Protein AF-0000000082344338 (afdb_homodimer)

pLDDT: mean 89.1, std 11.3, range [37.22, 98.69]

Foldseek 3Di:
DQLLLPDPQLVVLLVQQDLPDAQVSVLSNVVSVCCRLAPVVQFKDWDAQPDFVPGGARTWIKGWDADPVRDTDMDTQETEHTEHADDVPPVVVVVVQQVVFLVRVVRSQVVCVVVVHDDDWHKYWYYHRQWIFIWIADPVVSDTGGDPPDPDTDGCNVRVVVVSVRSNCSVPVVPD/DQLLLPDPQLVVLLVPQDLPDAQVSVLSNVVSVCCRLAPVVQFKDWDAQPDFVPGGARTWIKGWDADPVRDTDMDTQETEHTEHADDVVPVVVVVVQQVVFLVRVVRSQVVCVVVVHDDDWHKYWYYHRQWIFIWIADPVVSDTGGDPPDDDTDGCNVRVVVVSVRSNCSVPVVPD

Solvent-accessible surface area (backbone atoms only — not comparable to full-atom values): 18657 Å² total; per-residue (Å²): 129,66,64,49,83,75,18,47,22,34,52,49,30,52,69,55,48,38,64,88,36,65,42,39,36,34,50,30,27,47,44,33,50,46,45,49,68,45,38,38,81,78,6,18,37,67,20,55,52,28,71,49,83,92,50,58,42,54,29,35,34,30,35,27,46,61,50,96,86,62,49,77,45,79,43,75,44,35,39,39,36,70,37,45,24,56,73,81,77,44,63,67,61,53,52,51,40,49,52,54,44,46,53,51,52,51,36,51,51,51,53,35,51,73,71,67,44,79,92,63,73,36,32,34,32,39,30,42,34,64,29,33,40,53,32,33,45,40,76,91,77,70,40,77,37,67,44,86,89,65,79,63,67,36,36,61,73,88,34,30,70,58,51,51,50,51,52,49,45,60,64,54,60,64,79,109,130,64,63,48,83,75,18,46,22,34,52,50,30,52,69,57,46,38,64,87,37,64,43,39,36,35,49,29,28,47,43,34,51,47,45,48,69,44,38,37,82,78,6,18,37,67,20,53,54,27,71,48,82,93,49,58,41,53,29,34,35,30,34,25,44,61,50,97,86,62,49,77,46,78,44,74,43,35,39,38,38,72,37,47,24,55,74,82,78,43,63,68,60,53,53,53,40,48,52,54,44,45,52,52,52,52,36,52,51,51,53,35,52,72,71,67,45,80,90,61,73,35,32,35,32,38,30,42,33,64,28,33,39,53,32,34,44,42,75,91,75,68,41,78,36,70,46,84,91,63,81,67,69,36,37,61,73,88,33,30,71,59,52,51,51,51,52,47,46,62,64,52,60,65,79,109

Sequence (352 aa):
MADYTQYDSFLGSHAEVKASNHEDKVGAMWSVILAATFPVAEGYVNGFQYKVDGGSTDITTMRWQRNSDGKLYKRKYLVTETKKAHNPTQPRHWRDGERQLKNYLEECYREEEEGGGSTHVLYGIVAIGRWANFYFYEKQSGELAHMEGEEGPFHVKNNSDTVIARLEHIKGDHQQMADYTQYDSFLGSHAEVKASNHEDKVGAMWSVILAATFPVAEGYVNGFQYKVDGGSTDITTMRWQRNSDGKLYKRKYLVTETKKAHNPTQPRHWRDGERQLKNYLEECYREEEEGGGSTHVLYGIVAIGRWANFYFYEKQSGELAHMEGEEGPFHVKNNSDTVIARLEHIKGDHQQ

Secondary structure (DSSP, 8-state):
---GGG-HHHHHHHHH--TTS-THHHHHHHHHHHHHHS-GGGTEEEEEEEEETTEEEEEEEEEEEE-TTS-EEEEEEEEEEEE----TT-HHHHHHHHHHHHHHHHHHHHHHHHTT---PPEEEEEEETTEEEEEEEETTTTEEEEPTT----EETTTTHHHHHHHHHHHHHGGG-/---GGG-HHHHHHHHH--TTS-THHHHHHHHHHHHHHS-GGGTEEEEEEEEETTEEEEEEEEEEEE-TT--EEEEEEEEEEEE----TT-HHHHHHHHHHHHHHHHHHHHHHHHTT---PPEEEEEEETTEEEEEEEETTTTEEEEPTT----EETTTTHHHHHHHHHHHHHGGG-

Radius of gyration: 19.76 Å; Cα contacts (8 Å, |Δi|>4): 716; chains: 2; bounding box: 51×56×42 Å

Organism: NCBI:txid1220207

Nearest PDB structures (foldseek):
  8dml-assembly2_C  TM=3.240E-01  e=2.553E-01  Vibrio parahaemolyticus
  5ubw-assembly2_B  TM=3.077E-01  e=3.130E+00  Salmonella enterica subsp. enterica serovar Typhimurium str. LT2
  5cxc-assembly1_A  TM=2.201E-01  e=2.288E+00  Thermochaetoides thermophila
  5z3g-assembly1_a  TM=2.411E-01  e=4.022E+00  Saccharomyces cerevisiae S288C
  3sr2-assembly3_C  TM=1.994E-01  e=3.548E+00  Homo sapiens

Structure (mmCIF, N/CA/C/O backbone):
data_AF-0000000082344338-model_v1
#
loop_
_entity.id
_entity.type
_entity.pdbx_description
1 polymer 'Uncharacterized protein'
#
loop_
_atom_site.group_PDB
_atom_site.id
_atom_site.type_symbol
_atom_site.label_atom_id
_atom_site.label_alt_id
_atom_site.label_comp_id
_atom_site.label_asym_id
_atom_site.label_entity_id
_atom_site.label_seq_id
_atom_site.pdbx_PDB_ins_code
_atom_site.Cartn_x
_atom_site.Cartn_y
_atom_site.Cartn_z
_atom_site.occupancy
_atom_site.B_iso_or_equiv
_atom_site.auth_seq_id
_atom_site.auth_comp_id
_atom_site.auth_asym_id
_atom_site.auth_atom_id
_atom_site.pdbx_PDB_model_num
ATOM 1 N N . MET A 1 1 ? 7.652 2.412 -19.297 1 59.12 1 MET A N 1
ATOM 2 C CA . MET A 1 1 ? 7.91 1.891 -17.953 1 59.12 1 MET A CA 1
ATOM 3 C C . MET A 1 1 ? 8.125 3.027 -16.969 1 59.12 1 MET A C 1
ATOM 5 O O . MET A 1 1 ? 8.828 3.994 -17.266 1 59.12 1 MET A O 1
ATOM 9 N N . ALA A 1 2 ? 7.402 2.789 -15.781 1 74.56 2 ALA A N 1
ATOM 10 C CA . ALA A 1 2 ? 7.508 3.988 -14.961 1 74.56 2 ALA A CA 1
ATOM 11 C C . ALA A 1 2 ? 8.828 4.016 -14.195 1 74.56 2 ALA A C 1
ATOM 13 O O . ALA A 1 2 ? 9.211 3.023 -13.57 1 74.56 2 ALA A O 1
ATOM 14 N N . ASP A 1 3 ? 9.703 4.785 -14.617 1 94.38 3 ASP A N 1
ATOM 15 C CA . ASP A 1 3 ? 10.914 5.078 -13.859 1 94.38 3 ASP A CA 1
ATOM 16 C C . ASP A 1 3 ? 10.586 5.793 -12.555 1 94.38 3 ASP A C 1
ATOM 18 O O . ASP A 1 3 ? 10.453 7.02 -12.523 1 94.38 3 ASP A O 1
ATOM 22 N N . TYR A 1 4 ? 10.578 4.914 -11.484 1 97.94 4 TYR A N 1
ATOM 23 C CA . TYR A 1 4 ? 10.148 5.453 -10.195 1 97.94 4 TYR A CA 1
ATOM 24 C C . TYR A 1 4 ? 11.18 6.434 -9.648 1 97.94 4 TYR A C 1
ATOM 26 O O . TYR A 1 4 ? 10.883 7.203 -8.727 1 97.94 4 TYR A O 1
ATOM 34 N N . THR A 1 5 ? 12.422 6.445 -10.125 1 97.69 5 THR A N 1
ATOM 35 C CA . THR A 1 5 ? 13.477 7.285 -9.562 1 97.69 5 THR A CA 1
ATOM 36 C C . THR A 1 5 ? 13.219 8.758 -9.875 1 97.69 5 THR A C 1
ATOM 38 O O . THR A 1 5 ? 13.852 9.641 -9.289 1 97.69 5 THR A O 1
ATOM 41 N N . GLN A 1 6 ? 12.266 8.992 -10.766 1 97 6 GLN A N 1
ATOM 42 C CA . GLN A 1 6 ? 11.961 10.375 -11.148 1 97 6 GLN A CA 1
ATOM 43 C C . GLN A 1 6 ? 10.906 10.977 -10.219 1 97 6 GLN A C 1
ATOM 45 O O . GLN A 1 6 ? 10.648 12.18 -10.266 1 97 6 GLN A O 1
ATOM 50 N N . TYR A 1 7 ? 10.25 10.172 -9.453 1 98 7 TYR A N 1
ATOM 51 C CA . TYR A 1 7 ? 9.156 10.641 -8.617 1 98 7 TYR A CA 1
ATOM 52 C C . TYR A 1 7 ? 9.664 11.203 -7.293 1 98 7 TYR A C 1
ATOM 54 O O . TYR A 1 7 ? 10.477 10.562 -6.621 1 98 7 TYR A O 1
ATOM 62 N N . ASP A 1 8 ? 9.148 12.367 -6.863 1 98.19 8 ASP A N 1
ATOM 63 C CA . ASP A 1 8 ? 9.461 12.922 -5.551 1 98.19 8 ASP A CA 1
ATOM 64 C C . ASP A 1 8 ? 9.039 11.969 -4.434 1 98.19 8 ASP A C 1
ATOM 66 O O . ASP A 1 8 ? 9.688 11.898 -3.391 1 98.19 8 ASP A O 1
ATOM 70 N N . SER A 1 9 ? 7.891 11.227 -4.645 1 98.44 9 SER A N 1
ATOM 71 C CA . SER A 1 9 ? 7.461 10.227 -3.682 1 98.44 9 SER A CA 1
ATOM 72 C C . SER A 1 9 ? 8.57 9.211 -3.404 1 98.44 9 SER A C 1
ATOM 74 O O . SER A 1 9 ? 8.805 8.844 -2.252 1 98.44 9 SER A O 1
ATOM 76 N N . PHE A 1 10 ? 9.297 8.781 -4.453 1 98.62 10 PHE A N 1
ATOM 77 C CA . PHE A 1 10 ? 10.391 7.832 -4.27 1 98.62 10 PHE A CA 1
ATOM 78 C C . PHE A 1 10 ? 11.586 8.508 -3.609 1 98.62 10 PHE A C 1
ATOM 80 O O . PHE A 1 10 ? 12.133 7.996 -2.631 1 98.62 10 PHE A O 1
ATOM 87 N N . LEU A 1 11 ? 11.961 9.609 -4.18 1 98.5 11 LEU A N 1
ATOM 88 C CA . LEU A 1 11 ? 13.148 10.289 -3.658 1 98.5 11 LEU A CA 1
ATOM 89 C C . LEU A 1 11 ? 12.984 10.594 -2.174 1 98.5 11 LEU A C 1
ATOM 91 O O . LEU A 1 11 ? 13.914 10.391 -1.39 1 98.5 11 LEU A O 1
ATOM 95 N N . GLY A 1 12 ? 11.859 11.062 -1.802 1 97.88 12 GLY A N 1
ATOM 96 C CA . GLY A 1 12 ? 11.594 11.344 -0.401 1 97.88 12 GLY A CA 1
ATOM 97 C C . GLY A 1 12 ? 11.578 10.102 0.466 1 97.88 12 GLY A C 1
ATOM 98 O O . GLY A 1 12 ? 12.219 10.07 1.521 1 97.88 12 GLY A O 1
ATOM 99 N N . SER A 1 13 ? 10.82 9.07 0.047 1 97.75 13 SER A N 1
ATOM 100 C CA . SER A 1 13 ? 10.742 7.824 0.807 1 97.75 13 SER A CA 1
ATOM 101 C C . SER A 1 13 ? 12.117 7.176 0.938 1 97.75 13 SER A C 1
ATOM 103 O O . SER A 1 13 ? 12.461 6.648 1.999 1 97.75 13 SER A O 1
ATOM 105 N N . HIS A 1 14 ? 12.875 7.195 -0.152 1 97.81 14 HIS A N 1
ATOM 106 C CA . HIS A 1 14 ? 14.234 6.66 -0.167 1 97.81 14 HIS A CA 1
ATOM 107 C C . HIS A 1 14 ? 15.109 7.348 0.873 1 97.81 14 HIS A C 1
ATOM 109 O O . HIS A 1 14 ? 15.867 6.688 1.589 1 97.81 14 HIS A O 1
ATOM 115 N N . ALA A 1 15 ? 15.016 8.648 0.979 1 96.38 15 ALA A N 1
ATOM 116 C CA . ALA A 1 15 ? 15.836 9.438 1.898 1 96.38 15 ALA A CA 1
ATOM 117 C C . ALA A 1 15 ? 15.5 9.102 3.35 1 96.38 15 ALA A C 1
ATOM 119 O O . ALA A 1 15 ? 16.359 9.227 4.23 1 96.38 15 ALA A O 1
ATOM 120 N N . GLU A 1 16 ? 14.32 8.609 3.607 1 95.31 16 GLU A N 1
ATOM 121 C CA . GLU A 1 16 ? 13.891 8.312 4.969 1 95.31 16 GLU A CA 1
ATOM 122 C C . GLU A 1 16 ? 14.375 6.934 5.41 1 95.31 16 GLU A C 1
ATOM 124 O O . GLU A 1 16 ? 14.344 6.605 6.598 1 95.31 16 GLU A O 1
ATOM 129 N N . VAL A 1 17 ? 14.758 6.113 4.465 1 95.62 17 VAL A N 1
ATOM 130 C CA . VAL A 1 17 ? 15.25 4.785 4.816 1 95.62 17 VAL A CA 1
ATOM 131 C C . VAL A 1 17 ? 16.672 4.891 5.367 1 95.62 17 VAL A C 1
ATOM 133 O O . VAL A 1 17 ? 17.609 5.148 4.621 1 95.62 17 VAL A O 1
ATOM 136 N N . LYS A 1 18 ? 16.812 4.793 6.648 1 90.88 18 LYS A N 1
ATOM 137 C CA . LYS A 1 18 ? 18.078 4.82 7.383 1 90.88 18 LYS A CA 1
ATOM 138 C C . LYS A 1 18 ? 18.125 3.715 8.43 1 90.88 18 LYS A C 1
ATOM 140 O O . LYS A 1 18 ? 17.078 3.164 8.812 1 90.88 18 LYS A O 1
ATOM 145 N N . ALA A 1 19 ? 19.328 3.336 8.789 1 82.56 19 ALA A N 1
ATOM 146 C CA . ALA A 1 19 ? 19.5 2.285 9.789 1 82.56 19 ALA A CA 1
ATOM 147 C C . ALA A 1 19 ? 18.766 2.623 11.086 1 82.56 19 ALA A C 1
ATOM 149 O O . ALA A 1 19 ? 18.312 1.729 11.797 1 82.56 19 ALA A O 1
ATOM 150 N N . SER A 1 20 ? 18.594 3.838 11.375 1 81.5 20 SER A N 1
ATOM 151 C CA . SER A 1 20 ? 17.984 4.297 12.617 1 81.5 20 SER A CA 1
ATOM 152 C C . SER A 1 20 ? 16.453 4.277 12.531 1 81.5 20 SER A C 1
ATOM 154 O O . SER A 1 20 ? 15.766 4.391 13.547 1 81.5 20 SER A O 1
ATOM 156 N N . ASN A 1 21 ? 15.969 4.07 11.367 1 82.62 21 ASN A N 1
ATOM 157 C CA . ASN A 1 21 ? 14.523 4.152 11.195 1 82.62 21 ASN A CA 1
ATOM 158 C C . ASN A 1 21 ? 13.875 2.771 11.227 1 82.62 21 ASN A C 1
ATOM 160 O O . ASN A 1 21 ? 14.555 1.759 11.055 1 82.62 21 ASN A O 1
ATOM 164 N N . HIS A 1 22 ? 12.641 2.797 11.516 1 84.12 22 HIS A N 1
ATOM 165 C CA . HIS A 1 22 ? 11.844 1.578 11.594 1 84.12 22 HIS A CA 1
ATOM 166 C C . HIS A 1 22 ? 11.586 0.995 10.211 1 84.12 22 HIS A C 1
ATOM 168 O O . HIS A 1 22 ? 11.703 1.699 9.203 1 84.12 22 HIS A O 1
ATOM 174 N N . GLU A 1 23 ? 11.227 -0.24 10.125 1 89.62 23 GLU A N 1
ATOM 175 C CA . GLU A 1 23 ? 10.984 -1.003 8.906 1 89.62 23 GLU A CA 1
ATOM 176 C C . GLU A 1 23 ? 9.844 -0.394 8.094 1 89.62 23 GLU A C 1
ATOM 178 O O . GLU A 1 23 ? 9.75 -0.608 6.887 1 89.62 23 GLU A O 1
ATOM 183 N N . ASP A 1 24 ? 8.992 0.421 8.742 1 93.19 24 ASP A N 1
ATOM 184 C CA . ASP A 1 24 ? 7.855 1.007 8.039 1 93.19 24 ASP A CA 1
ATOM 185 C C . ASP A 1 24 ? 8.32 1.935 6.918 1 93.19 24 ASP A C 1
ATOM 187 O O . ASP A 1 24 ? 7.613 2.109 5.922 1 93.19 24 ASP A O 1
ATOM 191 N N . LYS A 1 25 ? 9.539 2.508 7.047 1 96 25 LYS A N 1
ATOM 192 C CA . LYS A 1 25 ? 10.062 3.379 6 1 96 25 LYS A CA 1
ATOM 193 C C . LYS A 1 25 ? 10.453 2.576 4.762 1 96 25 LYS A C 1
ATOM 195 O O . LYS A 1 25 ? 10.297 3.051 3.635 1 96 25 LYS A O 1
ATOM 200 N N . VAL A 1 26 ? 10.961 1.352 5.004 1 96.81 26 VAL A N 1
ATOM 201 C CA . VAL A 1 26 ? 11.25 0.464 3.881 1 96.81 26 VAL A CA 1
ATOM 202 C C . VAL A 1 26 ? 9.945 0.091 3.172 1 96.81 26 VAL A C 1
ATOM 204 O O . VAL A 1 26 ? 9.875 0.128 1.941 1 96.81 26 VAL A O 1
ATOM 207 N N . GLY A 1 27 ? 8.906 -0.232 3.943 1 97.5 27 GLY A N 1
ATOM 208 C CA . GLY A 1 27 ? 7.602 -0.529 3.383 1 97.5 27 GLY A CA 1
ATOM 209 C C . GLY A 1 27 ? 7.031 0.614 2.564 1 97.5 27 GLY A C 1
ATOM 210 O O . GLY A 1 27 ? 6.492 0.398 1.476 1 97.5 27 GLY A O 1
ATOM 211 N N . ALA A 1 28 ? 7.16 1.836 3.072 1 97.94 28 ALA A N 1
ATOM 212 C CA . ALA A 1 28 ? 6.668 3.012 2.359 1 97.94 28 ALA A CA 1
ATOM 213 C C . ALA A 1 28 ? 7.402 3.197 1.034 1 97.94 28 ALA A C 1
ATOM 215 O O . ALA A 1 28 ? 6.781 3.492 0.01 1 97.94 28 ALA A O 1
ATOM 216 N N . MET A 1 29 ? 8.703 3.045 1.063 1 98.31 29 MET A N 1
ATOM 217 C CA . MET A 1 29 ? 9.5 3.16 -0.156 1 98.31 29 MET A CA 1
ATOM 218 C C . MET A 1 29 ? 9.062 2.127 -1.189 1 98.31 29 MET A C 1
ATOM 220 O O . MET A 1 29 ? 8.844 2.461 -2.355 1 98.31 29 MET A O 1
ATOM 224 N N . TRP A 1 30 ? 8.875 0.929 -0.762 1 98.5 30 TRP A N 1
ATOM 225 C CA . TRP A 1 30 ? 8.5 -0.122 -1.703 1 98.5 30 TRP A CA 1
ATOM 226 C C . TRP A 1 30 ? 7.039 0.016 -2.121 1 98.5 30 TRP A C 1
ATOM 228 O O . TRP A 1 30 ? 6.656 -0.412 -3.213 1 98.5 30 TRP A O 1
ATOM 238 N N . SER A 1 31 ? 6.164 0.628 -1.269 1 98.56 31 SER A N 1
ATOM 239 C CA . SER A 1 31 ? 4.816 0.936 -1.733 1 98.56 31 SER A CA 1
ATOM 240 C C . SER A 1 31 ? 4.848 1.839 -2.963 1 98.56 31 SER A C 1
ATOM 242 O O . SER A 1 31 ? 4.023 1.693 -3.867 1 98.56 31 SER A O 1
ATOM 244 N N . VAL A 1 32 ? 5.797 2.74 -3.031 1 98.69 32 VAL A N 1
ATOM 245 C CA . VAL A 1 32 ? 5.953 3.643 -4.168 1 98.69 32 VAL A CA 1
ATOM 246 C C . VAL A 1 32 ? 6.473 2.869 -5.375 1 98.69 32 VAL A C 1
ATOM 248 O O . VAL A 1 32 ? 5.91 2.963 -6.469 1 98.69 32 VAL A O 1
ATOM 251 N N . ILE A 1 33 ? 7.555 2.072 -5.172 1 98.69 33 ILE A N 1
ATOM 252 C CA . ILE A 1 33 ? 8.188 1.321 -6.25 1 98.69 33 ILE A CA 1
ATOM 253 C C . ILE A 1 33 ? 7.176 0.378 -6.887 1 98.69 33 ILE A C 1
ATOM 255 O O . ILE A 1 33 ? 7.035 0.345 -8.109 1 98.69 33 ILE A O 1
ATOM 259 N N . LEU A 1 34 ? 6.43 -0.32 -6.086 1 98.38 34 LEU A N 1
ATOM 260 C CA . LEU A 1 34 ? 5.496 -1.318 -6.594 1 98.38 34 LEU A CA 1
ATOM 261 C C . LEU A 1 34 ? 4.277 -0.653 -7.219 1 98.38 34 LEU A C 1
ATOM 263 O O . LEU A 1 34 ? 3.742 -1.142 -8.219 1 98.38 34 LEU A O 1
ATOM 267 N N . ALA A 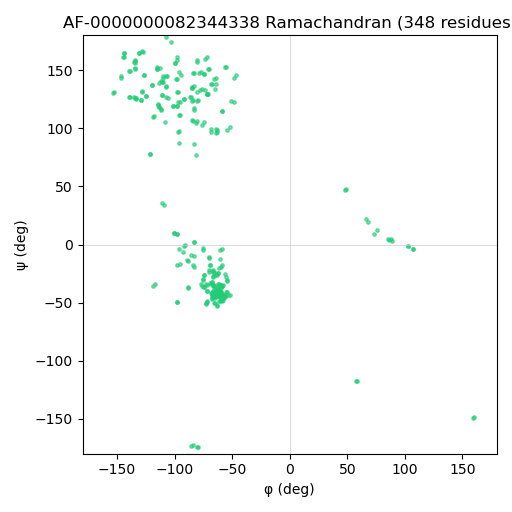1 35 ? 3.836 0.433 -6.637 1 98.12 35 ALA A N 1
ATOM 268 C CA . ALA A 1 35 ? 2.693 1.127 -7.227 1 98.12 35 ALA A CA 1
ATOM 269 C C . ALA A 1 35 ? 3.047 1.704 -8.594 1 98.12 35 ALA A C 1
ATOM 271 O O . ALA A 1 35 ? 2.201 1.756 -9.492 1 98.12 35 ALA A O 1
ATOM 272 N N . ALA A 1 36 ? 4.266 2.152 -8.742 1 98 36 ALA A N 1
ATOM 273 C CA . ALA A 1 36 ? 4.719 2.672 -10.031 1 98 36 ALA A CA 1
ATOM 274 C C . ALA A 1 36 ? 4.77 1.569 -11.086 1 98 36 ALA A C 1
ATOM 276 O O . ALA A 1 36 ? 4.461 1.806 -12.258 1 98 36 ALA A O 1
ATOM 277 N N . THR A 1 37 ? 5.125 0.399 -10.688 1 97.38 37 THR A N 1
ATOM 278 C CA . THR A 1 37 ? 5.355 -0.712 -11.602 1 97.38 37 THR A CA 1
ATOM 279 C C . THR A 1 37 ? 4.062 -1.478 -11.867 1 97.38 37 THR A C 1
ATOM 281 O O . THR A 1 37 ? 3.83 -1.958 -12.977 1 97.38 37 THR A O 1
ATOM 284 N N . PHE A 1 38 ? 3.234 -1.632 -10.898 1 96.81 38 PHE A N 1
ATOM 285 C CA . PHE A 1 38 ? 2.008 -2.422 -10.914 1 96.81 38 PHE A CA 1
ATOM 286 C C . PHE A 1 38 ? 0.798 -1.549 -10.594 1 96.81 38 PHE A C 1
ATOM 288 O O . PHE A 1 38 ? 0.238 -1.627 -9.5 1 96.81 38 PHE A O 1
ATOM 295 N N . PRO A 1 39 ? 0.318 -0.778 -11.547 1 97.12 39 PRO A N 1
ATOM 296 C CA . PRO A 1 39 ? -0.716 0.224 -11.281 1 97.12 39 PRO A CA 1
ATOM 297 C C . PRO A 1 39 ? -2.098 -0.394 -11.078 1 97.12 39 PRO A C 1
ATOM 299 O O . PRO A 1 39 ? -2.443 -1.374 -11.742 1 97.12 39 PRO A O 1
ATOM 302 N N . VAL A 1 40 ? -2.904 0.196 -10.234 1 97.81 40 VAL A N 1
ATOM 303 C CA . VAL A 1 40 ? -4.23 -0.311 -9.898 1 97.81 40 VAL A CA 1
ATOM 304 C C . VAL A 1 40 ? -5.145 -0.229 -11.117 1 97.81 40 VAL A C 1
ATOM 306 O O . VAL A 1 40 ? -6.047 -1.053 -11.281 1 97.81 40 VAL A O 1
ATOM 309 N N . ALA A 1 41 ? -4.906 0.706 -12.039 1 97.31 41 ALA A N 1
ATOM 310 C CA . ALA A 1 41 ? -5.723 0.876 -13.234 1 97.31 41 ALA A CA 1
ATOM 311 C C . ALA A 1 41 ? -5.578 -0.319 -14.172 1 97.31 41 ALA A C 1
ATOM 313 O O . ALA A 1 41 ? -6.43 -0.542 -15.039 1 97.31 41 ALA A O 1
ATOM 314 N N . GLU A 1 42 ? -4.48 -1.022 -14.016 1 96.5 42 GLU A N 1
ATOM 315 C CA . GLU A 1 42 ? -4.238 -2.188 -14.859 1 96.5 42 GLU A CA 1
ATOM 316 C C . GLU A 1 42 ? -4.637 -3.479 -14.148 1 96.5 42 GLU A C 1
ATOM 318 O O . GLU A 1 42 ? -4.293 -4.574 -14.594 1 96.5 42 GLU A O 1
ATOM 323 N N . GLY A 1 43 ? -5.289 -3.389 -12.992 1 97.44 43 GLY A N 1
ATOM 324 C CA . GLY A 1 43 ? -5.828 -4.555 -12.312 1 97.44 43 GLY A CA 1
ATOM 325 C C . GLY A 1 43 ? -4.973 -5.004 -11.141 1 97.44 43 GLY A C 1
ATOM 326 O O . GLY A 1 43 ? -5.332 -5.945 -10.43 1 97.44 43 GLY A O 1
ATOM 327 N N . TYR A 1 44 ? -3.826 -4.312 -10.883 1 97.38 44 TYR A N 1
ATOM 328 C CA . TYR A 1 44 ? -2.904 -4.758 -9.844 1 97.38 44 TYR A CA 1
ATOM 329 C C . TYR A 1 44 ? -3.346 -4.262 -8.469 1 97.38 44 TYR A C 1
ATOM 331 O O . TYR A 1 44 ? -3.982 -3.213 -8.359 1 97.38 44 TYR A O 1
ATOM 339 N N . VAL A 1 45 ? -3.064 -5.066 -7.473 1 98 45 VAL A N 1
ATOM 340 C CA . VAL A 1 45 ? -3.25 -4.742 -6.062 1 98 45 VAL A CA 1
ATOM 341 C C . VAL A 1 45 ? -1.967 -5.039 -5.289 1 98 45 VAL A C 1
ATOM 343 O O . VAL A 1 45 ? -1.409 -6.133 -5.398 1 98 45 VAL A O 1
ATOM 346 N N . ASN A 1 46 ? -1.441 -4.051 -4.598 1 98.06 46 ASN A N 1
ATOM 347 C CA . ASN A 1 46 ? -0.413 -4.281 -3.588 1 98.06 46 ASN A CA 1
ATOM 348 C C . ASN A 1 46 ? -1.012 -4.379 -2.188 1 98.06 46 ASN A C 1
ATOM 350 O O . ASN A 1 46 ? -1.348 -3.363 -1.579 1 98.06 46 ASN A O 1
ATOM 354 N N . GLY A 1 47 ? -1.221 -5.629 -1.739 1 97.56 47 GLY A N 1
ATOM 355 C CA . GLY A 1 47 ? -1.768 -5.875 -0.415 1 97.56 47 GLY A CA 1
ATOM 356 C C . GLY A 1 47 ? -0.712 -5.879 0.675 1 97.56 47 GLY A C 1
ATOM 357 O O . GLY A 1 47 ? 0.239 -6.664 0.623 1 97.56 47 GLY A O 1
ATOM 358 N N . PHE A 1 48 ? -0.863 -5.043 1.674 1 97.06 48 PHE A N 1
ATOM 359 C CA . PHE A 1 48 ? 0.074 -4.934 2.785 1 97.06 48 PHE A CA 1
ATOM 360 C C . PHE A 1 48 ? -0.414 -5.738 3.986 1 97.06 48 PHE A C 1
ATOM 362 O O . PHE A 1 48 ? -1.61 -5.754 4.281 1 97.06 48 PHE A O 1
ATOM 369 N N . GLN A 1 49 ? 0.554 -6.355 4.66 1 94.62 49 GLN A N 1
ATOM 370 C CA . GLN A 1 49 ? 0.201 -7.266 5.746 1 94.62 49 GLN A CA 1
ATOM 371 C C . GLN A 1 49 ? -0.877 -8.25 5.309 1 94.62 49 GLN A C 1
ATOM 373 O O . GLN A 1 49 ? -1.896 -8.406 5.984 1 94.62 49 GLN A O 1
ATOM 378 N N . TYR A 1 50 ? -0.645 -8.812 4.168 1 94.38 50 TYR A N 1
ATOM 379 C CA . TYR A 1 50 ? -1.633 -9.664 3.514 1 94.38 50 TYR A CA 1
ATOM 380 C C . TYR A 1 50 ? -1.634 -11.062 4.113 1 94.38 50 TYR A C 1
ATOM 382 O O . TYR A 1 50 ? -0.596 -11.734 4.156 1 94.38 50 TYR A O 1
ATOM 390 N N . LYS A 1 51 ? -2.773 -11.445 4.551 1 91.94 51 LYS A N 1
ATOM 391 C CA . LYS A 1 51 ? -2.879 -12.703 5.285 1 91.94 51 LYS A CA 1
ATOM 392 C C . LYS A 1 51 ? -2.713 -13.898 4.352 1 91.94 51 LYS A C 1
ATOM 394 O O . LYS A 1 51 ? -3.311 -13.945 3.275 1 91.94 51 LYS A O 1
ATOM 399 N N . VAL A 1 52 ? -1.877 -14.828 4.66 1 86.19 52 VAL A N 1
ATOM 400 C CA . VAL A 1 52 ? -1.699 -16.156 4.074 1 86.19 52 VAL A CA 1
ATOM 401 C C . VAL A 1 52 ? -1.725 -17.219 5.168 1 86.19 52 VAL A C 1
ATOM 403 O O . VAL A 1 52 ? -1.704 -16.891 6.359 1 86.19 52 VAL A O 1
ATOM 406 N N . ASP A 1 53 ? -1.856 -18.438 4.723 1 82.62 53 ASP A N 1
ATOM 407 C CA . ASP A 1 53 ? -1.796 -19.5 5.719 1 82.62 53 ASP A CA 1
ATOM 408 C C . ASP A 1 53 ? -0.467 -19.469 6.469 1 82.62 53 ASP A C 1
ATOM 410 O O . ASP A 1 53 ? 0.601 -19.469 5.852 1 82.62 53 ASP A O 1
ATOM 414 N N . GLY A 1 54 ? -0.45 -19.219 7.68 1 80.31 54 GLY A N 1
ATOM 415 C CA . GLY A 1 54 ? 0.765 -19.234 8.484 1 80.31 54 GLY A CA 1
ATOM 416 C C . GLY A 1 54 ? 1.244 -17.844 8.875 1 80.31 54 GLY A C 1
ATOM 417 O O . GLY A 1 54 ? 2.252 -17.703 9.57 1 80.31 54 GLY A O 1
ATOM 418 N N . GLY A 1 55 ? 0.597 -16.859 8.398 1 89.5 55 GLY A N 1
ATOM 419 C CA . GLY A 1 55 ? 0.993 -15.516 8.812 1 89.5 55 GLY A CA 1
ATOM 420 C C . GLY A 1 55 ? 0.528 -14.438 7.859 1 89.5 55 GLY A C 1
ATOM 421 O O . GLY A 1 55 ? -0.589 -14.492 7.344 1 89.5 55 GLY A O 1
ATOM 422 N N . SER A 1 56 ? 1.307 -13.367 7.773 1 93.94 56 SER A N 1
ATOM 423 C CA . SER A 1 56 ? 1.042 -12.25 6.871 1 93.94 56 SER A CA 1
ATOM 424 C C . SER A 1 56 ? 2.307 -11.82 6.137 1 93.94 56 SER A C 1
ATOM 426 O O . SER A 1 56 ? 3.371 -11.695 6.742 1 93.94 56 SER A O 1
ATOM 428 N N . THR A 1 57 ? 2.215 -11.773 4.816 1 95.62 57 THR A N 1
ATOM 429 C CA . THR A 1 57 ? 3.312 -11.203 4.043 1 95.62 57 THR A CA 1
ATOM 430 C C . THR A 1 57 ? 3.393 -9.695 4.246 1 95.62 57 THR A C 1
ATOM 432 O O . THR A 1 57 ? 2.389 -9.055 4.562 1 95.62 57 THR A O 1
ATOM 435 N N . ASP A 1 58 ? 4.605 -9.188 4.113 1 96.62 58 ASP A N 1
ATOM 436 C CA . ASP A 1 58 ? 4.695 -7.734 4.188 1 96.62 58 ASP A CA 1
ATOM 437 C C . ASP A 1 58 ? 3.93 -7.074 3.041 1 96.62 58 ASP A C 1
ATOM 439 O O . ASP A 1 58 ? 3.146 -6.148 3.262 1 96.62 58 ASP A O 1
ATOM 443 N N . ILE A 1 59 ? 4.23 -7.504 1.838 1 97.88 59 ILE A N 1
ATOM 444 C CA . ILE A 1 59 ? 3.512 -7.012 0.667 1 97.88 59 ILE A CA 1
ATOM 445 C C . ILE A 1 59 ? 3.242 -8.164 -0.297 1 97.88 59 ILE A C 1
ATOM 447 O O . ILE A 1 59 ? 4.156 -8.922 -0.646 1 97.88 59 ILE A O 1
ATOM 451 N N . THR A 1 60 ? 2.059 -8.375 -0.7 1 96.31 60 THR A N 1
ATOM 452 C CA . THR A 1 60 ? 1.69 -9.289 -1.777 1 96.31 60 THR A CA 1
ATOM 453 C C . THR A 1 60 ? 1.122 -8.516 -2.967 1 96.31 60 THR A C 1
ATOM 455 O O . THR A 1 60 ? 0.143 -7.781 -2.826 1 96.31 60 THR A O 1
ATOM 458 N N . THR A 1 61 ? 1.789 -8.617 -4.082 1 96.62 61 THR A N 1
ATOM 459 C CA . THR A 1 61 ? 1.299 -8.039 -5.328 1 96.62 61 THR A CA 1
ATOM 460 C C . THR A 1 61 ? 0.472 -9.055 -6.109 1 96.62 61 THR A C 1
ATOM 462 O O . THR A 1 61 ? 0.935 -10.164 -6.375 1 96.62 61 THR A O 1
ATOM 465 N N . MET A 1 62 ? -0.746 -8.609 -6.414 1 95.19 62 MET A N 1
ATOM 466 C CA . MET A 1 62 ? -1.704 -9.453 -7.129 1 95.19 62 MET A CA 1
ATOM 467 C C . MET A 1 62 ? -2.312 -8.695 -8.305 1 95.19 62 MET A C 1
ATOM 469 O O . MET A 1 62 ? -2.168 -7.477 -8.414 1 95.19 62 MET A O 1
ATOM 473 N N . ARG A 1 63 ? -2.918 -9.461 -9.164 1 94.75 63 ARG A N 1
ATOM 474 C CA . ARG A 1 63 ? -3.635 -8.844 -10.273 1 94.75 63 ARG A CA 1
ATOM 475 C C . ARG A 1 63 ? -5.012 -9.469 -10.453 1 94.75 63 ARG A C 1
ATOM 477 O O . ARG A 1 63 ? -5.148 -10.695 -10.477 1 94.75 63 ARG A O 1
ATOM 484 N N . TRP A 1 64 ? -6 -8.617 -10.445 1 95.94 64 TRP A N 1
ATOM 485 C CA . TRP A 1 64 ? -7.336 -9.016 -10.867 1 95.94 64 TRP A CA 1
ATOM 486 C C . TRP A 1 64 ? -7.488 -8.891 -12.383 1 95.94 64 TRP A C 1
ATOM 488 O O . TRP A 1 64 ? -7.172 -7.848 -12.961 1 95.94 64 TRP A O 1
ATOM 498 N N . GLN A 1 65 ? -7.895 -9.922 -12.977 1 94.44 65 GLN A N 1
ATOM 499 C CA . GLN A 1 65 ? -8.086 -9.961 -14.422 1 94.44 65 GLN A CA 1
ATOM 500 C C . GLN A 1 65 ? -9.297 -10.812 -14.797 1 94.44 65 GLN A C 1
ATOM 502 O O . GLN A 1 65 ? -9.898 -11.453 -13.938 1 94.44 65 GLN A O 1
ATOM 507 N N . ARG A 1 66 ? -9.703 -10.664 -15.977 1 94.81 66 ARG A N 1
ATOM 508 C CA . ARG A 1 66 ? -10.891 -11.375 -16.453 1 94.81 66 ARG A CA 1
ATOM 509 C C . ARG A 1 66 ? -10.508 -12.5 -17.406 1 94.81 66 ARG A C 1
ATOM 511 O O . ARG A 1 66 ? -9.609 -12.336 -18.234 1 94.81 66 ARG A O 1
ATOM 518 N N . ASN A 1 67 ? -11.133 -13.625 -17.203 1 91.94 67 ASN A N 1
ATOM 519 C CA . ASN A 1 67 ? -10.938 -14.719 -18.141 1 91.94 67 ASN A CA 1
ATOM 520 C C . ASN A 1 67 ? -11.773 -14.539 -19.391 1 91.94 67 ASN A C 1
ATOM 522 O O . ASN A 1 67 ? -12.383 -13.477 -19.594 1 91.94 67 ASN A O 1
ATOM 526 N N . SER A 1 68 ? -11.742 -15.555 -20.234 1 93.81 68 SER A N 1
ATOM 527 C CA . SER A 1 68 ? -12.43 -15.484 -21.516 1 93.81 68 SER A CA 1
ATOM 528 C C . SER A 1 68 ? -13.93 -15.328 -21.344 1 93.81 68 SER A C 1
ATOM 530 O O . SER A 1 68 ? -14.609 -14.766 -22.203 1 93.81 68 SER A O 1
ATOM 532 N N . ASP A 1 69 ? -14.5 -15.742 -20.25 1 94.75 69 ASP A N 1
ATOM 533 C CA . ASP A 1 69 ? -15.93 -15.664 -19.969 1 94.75 69 ASP A CA 1
ATOM 534 C C . ASP A 1 69 ? -16.281 -14.359 -19.25 1 94.75 69 ASP A C 1
ATOM 536 O O . ASP A 1 69 ? -17.438 -14.148 -18.875 1 94.75 69 ASP A O 1
ATOM 540 N N . GLY A 1 70 ? -15.273 -13.586 -19.016 1 93.62 70 GLY A N 1
ATOM 541 C CA . GLY A 1 70 ? -15.508 -12.297 -18.391 1 93.62 70 GLY A CA 1
ATOM 542 C C . GLY A 1 70 ? -15.5 -12.367 -16.875 1 93.62 70 GLY A C 1
ATOM 543 O O . GLY A 1 70 ? -15.727 -11.359 -16.203 1 93.62 70 GLY A O 1
ATOM 544 N N . LYS A 1 71 ? -15.172 -13.578 -16.422 1 94.62 71 LYS A N 1
ATOM 545 C CA . LYS A 1 71 ? -15.164 -13.758 -14.969 1 94.62 71 LYS A CA 1
ATOM 546 C C . LYS A 1 71 ? -13.867 -13.227 -14.359 1 94.62 71 LYS A C 1
ATOM 548 O O . LYS A 1 71 ? -12.781 -13.5 -14.867 1 94.62 71 LYS A O 1
ATOM 553 N N . LEU A 1 72 ? -14.055 -12.422 -13.289 1 94.94 72 LEU A N 1
ATOM 554 C CA . LEU A 1 72 ? -12.922 -11.836 -12.578 1 94.94 72 LEU A CA 1
ATOM 555 C C . LEU A 1 72 ? -12.211 -12.883 -11.734 1 94.94 72 LEU A C 1
ATOM 557 O O . LEU A 1 72 ? -12.859 -13.672 -11.039 1 94.94 72 LEU A O 1
ATOM 561 N N . TYR A 1 73 ? -10.922 -12.914 -11.82 1 92.25 73 TYR A N 1
ATOM 562 C CA . TYR A 1 73 ? -10.141 -13.789 -10.961 1 92.25 73 TYR A CA 1
ATOM 563 C C . TYR A 1 73 ? -8.82 -13.125 -10.57 1 92.25 73 TYR A C 1
ATOM 565 O O . TYR A 1 73 ? -8.367 -12.195 -11.234 1 92.25 73 TYR A O 1
ATOM 573 N N . LYS A 1 74 ? -8.289 -13.695 -9.5 1 92 74 LYS A N 1
ATOM 574 C CA . LYS A 1 74 ? -7.082 -13.117 -8.914 1 92 74 LYS A CA 1
ATOM 575 C C . LYS A 1 74 ? -5.875 -14.023 -9.125 1 92 74 LYS A C 1
ATOM 577 O O . LYS A 1 74 ? -5.98 -15.242 -9.016 1 92 74 LYS A O 1
ATOM 582 N N . ARG A 1 75 ? -4.77 -13.367 -9.422 1 88.31 75 ARG A N 1
ATOM 583 C CA . ARG A 1 75 ? -3.49 -14.07 -9.453 1 88.31 75 ARG A CA 1
ATOM 584 C C . ARG A 1 75 ? -2.451 -13.352 -8.602 1 88.31 75 ARG A C 1
ATOM 586 O O . ARG A 1 75 ? -2.285 -12.133 -8.711 1 88.31 75 ARG A O 1
ATOM 593 N N . LYS A 1 76 ? -1.798 -14.164 -7.789 1 88.69 76 LYS A N 1
ATOM 594 C CA . LYS A 1 76 ? -0.653 -13.633 -7.055 1 88.69 76 LYS A CA 1
ATOM 595 C C . LYS A 1 76 ? 0.617 -13.688 -7.898 1 88.69 76 LYS A C 1
ATOM 597 O O . LYS A 1 76 ? 0.876 -14.688 -8.57 1 88.69 76 LYS A O 1
ATOM 602 N N . TYR A 1 77 ? 1.346 -12.602 -7.871 1 88.94 77 TYR A N 1
ATOM 603 C CA . TYR A 1 77 ? 2.508 -12.539 -8.75 1 88.94 77 TYR A CA 1
ATOM 604 C C . TYR A 1 77 ? 3.795 -12.422 -7.941 1 88.94 77 TYR A C 1
ATOM 606 O O . TYR A 1 77 ? 4.836 -12.953 -8.344 1 88.94 77 TYR A O 1
ATOM 614 N N . LEU A 1 78 ? 3.711 -11.758 -6.852 1 94.69 78 LEU A N 1
ATOM 615 C CA . LEU A 1 78 ? 4.945 -11.305 -6.219 1 94.69 78 LEU A CA 1
ATOM 616 C C . LEU A 1 78 ? 4.75 -11.133 -4.715 1 94.69 78 LEU A C 1
ATOM 618 O O . LEU A 1 78 ? 3.732 -10.594 -4.273 1 94.69 78 LEU A O 1
ATOM 622 N N . VAL A 1 79 ? 5.648 -11.688 -3.936 1 96.38 79 VAL A N 1
ATOM 623 C CA . VAL A 1 79 ? 5.73 -11.391 -2.51 1 96.38 79 VAL A CA 1
ATOM 624 C C . VAL A 1 79 ? 7.004 -10.602 -2.217 1 96.38 79 VAL A C 1
ATOM 626 O O . VAL A 1 79 ? 8.086 -10.977 -2.674 1 96.38 79 VAL A O 1
ATOM 629 N N . THR A 1 80 ? 6.891 -9.5 -1.539 1 97.5 80 THR A N 1
ATOM 630 C CA . THR A 1 80 ? 8.016 -8.688 -1.097 1 97.5 80 THR A CA 1
ATOM 631 C C . THR A 1 80 ? 8.156 -8.742 0.422 1 97.5 80 THR A C 1
ATOM 633 O O . THR A 1 80 ? 7.238 -8.367 1.151 1 97.5 80 THR A O 1
ATOM 636 N N . GLU A 1 81 ? 9.203 -9.25 0.865 1 96.62 81 GLU A N 1
ATOM 637 C CA . GLU A 1 81 ? 9.57 -9.273 2.279 1 96.62 81 GLU A CA 1
ATOM 638 C C . GLU A 1 81 ? 10.547 -8.148 2.617 1 96.62 81 GLU A C 1
ATOM 640 O O . GLU A 1 81 ? 11.625 -8.062 2.033 1 96.62 81 GLU A O 1
ATOM 645 N N . THR A 1 82 ? 10.133 -7.266 3.525 1 95.56 82 THR A N 1
ATOM 646 C CA . THR A 1 82 ? 10.945 -6.105 3.867 1 95.56 82 THR A CA 1
ATOM 647 C C . THR A 1 82 ? 11.562 -6.27 5.254 1 95.56 82 THR A C 1
ATOM 649 O O . THR A 1 82 ? 10.945 -6.848 6.148 1 95.56 82 THR A O 1
ATOM 652 N N . LYS A 1 83 ? 12.75 -5.785 5.434 1 92.69 83 LYS A N 1
ATOM 653 C CA . LYS A 1 83 ? 13.461 -5.727 6.707 1 92.69 83 LYS A CA 1
ATOM 654 C C . LYS A 1 83 ? 14.094 -4.359 6.922 1 92.69 83 LYS A C 1
ATOM 656 O O . LYS A 1 83 ? 14.414 -3.658 5.957 1 92.69 83 LYS A O 1
ATOM 661 N N . LYS A 1 84 ? 14.219 -4.027 8.211 1 90.5 84 LYS A N 1
ATOM 662 C CA . LYS A 1 84 ? 14.875 -2.779 8.586 1 90.5 84 LYS A CA 1
ATOM 663 C C . LYS A 1 84 ? 16.281 -2.707 8 1 90.5 84 LYS A C 1
ATOM 665 O O . LYS A 1 84 ? 16.922 -3.738 7.773 1 90.5 84 LYS A O 1
ATOM 670 N N . ALA A 1 85 ? 16.594 -1.365 7.844 1 81.69 85 ALA A N 1
ATOM 671 C CA . ALA A 1 85 ? 17.938 -1.149 7.34 1 81.69 85 ALA A CA 1
ATOM 672 C C . ALA A 1 85 ? 18.984 -1.551 8.375 1 81.69 85 ALA A C 1
ATOM 674 O O . ALA A 1 85 ? 19.031 -0.979 9.469 1 81.69 85 ALA A O 1
ATOM 675 N N . HIS A 1 86 ? 19.422 -2.701 8.188 1 73.94 86 HIS A N 1
ATOM 676 C CA . HIS A 1 86 ? 20.609 -3.137 8.938 1 73.94 86 HIS A CA 1
ATOM 677 C C . HIS A 1 86 ? 21.844 -3.119 8.055 1 73.94 86 HIS A C 1
ATOM 679 O O . HIS A 1 86 ? 21.766 -2.781 6.871 1 73.94 86 HIS A O 1
ATOM 685 N N . ASN A 1 87 ? 22.844 -3.371 8.734 1 67.06 87 ASN A N 1
ATOM 686 C CA . ASN A 1 87 ? 24.047 -3.572 7.941 1 67.06 87 ASN A CA 1
ATOM 687 C C . ASN A 1 87 ? 23.828 -4.598 6.832 1 67.06 87 ASN A C 1
ATOM 689 O O . ASN A 1 87 ? 23.641 -5.785 7.105 1 67.06 87 ASN A O 1
ATOM 693 N N . PRO A 1 88 ? 23.609 -4.082 5.527 1 64.69 88 PRO A N 1
ATOM 694 C CA . PRO A 1 88 ? 23.234 -4.941 4.402 1 64.69 88 PRO A CA 1
ATOM 695 C C . PRO A 1 88 ? 24.281 -6.004 4.098 1 64.69 88 PRO A C 1
ATOM 697 O O . PRO A 1 88 ? 24.016 -6.945 3.344 1 64.69 88 PRO A O 1
ATOM 700 N N . THR A 1 89 ? 25.266 -5.867 4.785 1 67.44 89 THR A N 1
ATOM 701 C CA . THR A 1 89 ? 26.344 -6.797 4.457 1 67.44 89 THR A CA 1
ATOM 702 C C . THR A 1 89 ? 26.25 -8.055 5.316 1 67.44 89 THR A C 1
ATOM 704 O O . THR A 1 89 ? 26.969 -9.031 5.07 1 67.44 89 THR A O 1
ATOM 707 N N . GLN A 1 90 ? 25.406 -8.008 6.184 1 79.69 90 GLN A N 1
ATOM 708 C CA . GLN A 1 90 ? 25.328 -9.195 7.027 1 79.69 90 GLN A CA 1
ATOM 709 C C . GLN A 1 90 ? 24.469 -10.273 6.379 1 79.69 90 GLN A C 1
ATOM 711 O O . GLN A 1 90 ? 23.234 -10.148 6.34 1 79.69 90 GLN A O 1
ATOM 716 N N . PRO A 1 91 ? 25.172 -11.32 5.883 1 81.69 91 PRO A N 1
ATOM 717 C CA . PRO A 1 91 ? 24.484 -12.375 5.137 1 81.69 91 PRO A CA 1
ATOM 718 C C . PRO A 1 91 ? 23.312 -12.992 5.914 1 81.69 91 PRO A C 1
ATOM 720 O O . PRO A 1 91 ? 22.344 -13.469 5.312 1 81.69 91 PRO A O 1
ATOM 723 N N . ARG A 1 92 ? 23.484 -12.977 7.238 1 85.5 92 ARG A N 1
ATOM 724 C CA . ARG A 1 92 ? 22.469 -13.617 8.07 1 85.5 92 ARG A CA 1
ATOM 725 C C . ARG A 1 92 ? 21.109 -12.961 7.867 1 85.5 92 ARG A C 1
ATOM 727 O O . ARG A 1 92 ? 20.078 -13.641 7.887 1 85.5 92 ARG A O 1
ATOM 734 N N . HIS A 1 93 ? 21.047 -11.664 7.645 1 85.56 93 HIS A N 1
ATOM 735 C CA . HIS A 1 93 ? 19.781 -10.977 7.457 1 85.56 93 HIS A CA 1
ATOM 736 C C . HIS A 1 93 ? 19.125 -11.367 6.133 1 85.56 93 HIS A C 1
ATOM 738 O O . HIS A 1 93 ? 17.906 -11.492 6.051 1 85.56 93 HIS A O 1
ATOM 744 N N . TRP A 1 94 ? 19.938 -11.617 5.184 1 91.12 94 TRP A N 1
ATOM 745 C CA . TRP A 1 94 ? 19.422 -12.062 3.891 1 91.12 94 TRP A CA 1
ATOM 746 C C . TRP A 1 94 ? 18.906 -13.492 3.977 1 91.12 94 TRP A C 1
ATOM 748 O O . TRP A 1 94 ? 17.828 -13.797 3.439 1 91.12 94 TRP A O 1
ATOM 758 N N . ARG A 1 95 ? 19.594 -14.297 4.668 1 91.5 95 ARG A N 1
ATOM 759 C CA . ARG A 1 95 ? 19.156 -15.68 4.828 1 91.5 95 ARG A CA 1
ATOM 760 C C . ARG A 1 95 ? 17.812 -15.734 5.547 1 91.5 95 ARG A C 1
ATOM 762 O O . ARG A 1 95 ? 16.938 -16.531 5.184 1 91.5 95 ARG A O 1
ATOM 769 N N . ASP A 1 96 ? 17.672 -14.898 6.531 1 92.56 96 ASP A N 1
ATOM 770 C CA . ASP A 1 96 ? 16.422 -14.844 7.273 1 92.56 96 ASP A CA 1
ATOM 771 C C . ASP A 1 96 ? 15.273 -14.375 6.383 1 92.56 96 ASP A C 1
ATOM 773 O O . ASP A 1 96 ? 14.188 -14.945 6.406 1 92.56 96 ASP A O 1
ATOM 777 N N . GLY A 1 97 ? 15.539 -13.312 5.625 1 93.06 97 GLY A N 1
ATOM 778 C CA . GLY A 1 97 ? 14.539 -12.812 4.691 1 93.06 97 GLY A CA 1
ATOM 779 C C . GLY A 1 97 ? 14.164 -13.828 3.629 1 93.06 97 GLY A C 1
ATOM 780 O O . GLY A 1 97 ? 12.984 -13.969 3.287 1 93.06 97 GLY A O 1
ATOM 781 N N . GLU A 1 98 ? 15.148 -14.555 3.168 1 93.88 98 GLU A N 1
ATOM 782 C CA . GLU A 1 98 ? 14.922 -15.57 2.146 1 93.88 98 GLU A CA 1
ATOM 783 C C . GLU A 1 98 ? 14.086 -16.734 2.693 1 93.88 98 GLU A C 1
ATOM 785 O O . GLU A 1 98 ? 13.203 -17.234 2.006 1 93.88 98 GLU A O 1
ATOM 790 N N . ARG A 1 99 ? 14.414 -17.094 3.871 1 93.69 99 ARG A N 1
ATOM 791 C CA . ARG A 1 99 ? 13.656 -18.172 4.504 1 93.69 99 ARG A CA 1
ATOM 792 C C . ARG A 1 99 ? 12.188 -17.781 4.668 1 93.69 99 ARG A C 1
ATOM 794 O O . ARG A 1 99 ? 11.297 -18.562 4.359 1 93.69 99 ARG A O 1
ATOM 801 N N . GLN A 1 100 ? 11.93 -16.625 5.176 1 94 100 GLN A N 1
ATOM 802 C CA . GLN A 1 100 ? 10.562 -16.141 5.34 1 94 100 GLN A CA 1
ATOM 803 C C . GLN A 1 100 ? 9.844 -16.062 3.994 1 94 100 GLN A C 1
ATOM 805 O O . GLN A 1 100 ? 8.703 -16.516 3.863 1 94 100 GLN A O 1
ATOM 810 N N . LEU A 1 101 ? 10.562 -15.492 3.033 1 95.56 101 LEU A N 1
ATOM 811 C CA . LEU A 1 101 ? 10 -15.359 1.694 1 95.56 101 LEU A CA 1
ATOM 812 C C . LEU A 1 101 ? 9.617 -16.719 1.133 1 95.56 101 LEU A C 1
ATOM 814 O O . LEU A 1 101 ? 8.516 -16.891 0.6 1 95.56 101 LEU A O 1
ATOM 818 N N . LYS A 1 102 ? 10.508 -17.641 1.249 1 93.69 102 LYS A N 1
ATOM 819 C CA . LYS A 1 102 ? 10.25 -18.984 0.738 1 93.69 102 LYS A CA 1
ATOM 820 C C . LYS A 1 102 ? 8.992 -19.578 1.368 1 93.69 102 LYS A C 1
ATOM 822 O O . LYS A 1 102 ? 8.148 -20.156 0.668 1 93.69 102 LYS A O 1
ATOM 827 N N . ASN A 1 103 ? 8.867 -19.438 2.645 1 93.06 103 ASN A N 1
ATOM 828 C CA . ASN A 1 103 ? 7.695 -19.938 3.346 1 93.06 103 ASN A CA 1
ATOM 829 C C . ASN A 1 103 ? 6.406 -19.328 2.805 1 93.06 103 ASN A C 1
ATOM 831 O O . ASN A 1 103 ? 5.43 -20.047 2.572 1 93.06 103 ASN A O 1
ATOM 835 N N . TYR A 1 104 ? 6.43 -18.078 2.609 1 93.19 104 TYR A N 1
ATOM 836 C CA . TYR A 1 104 ? 5.23 -17.406 2.127 1 93.19 104 TYR A CA 1
ATOM 837 C C . TYR A 1 104 ? 4.902 -17.812 0.699 1 93.19 104 TYR A C 1
ATOM 839 O O . TYR A 1 104 ? 3.734 -18.016 0.356 1 93.19 104 TYR A O 1
ATOM 847 N N . LEU A 1 105 ? 5.902 -17.906 -0.13 1 92 105 LEU A N 1
ATOM 848 C CA . LEU A 1 105 ? 5.676 -18.328 -1.512 1 92 105 LEU A CA 1
ATOM 849 C C . LEU A 1 105 ? 5.129 -19.75 -1.576 1 92 105 LEU A C 1
ATOM 851 O O . LEU A 1 105 ? 4.262 -20.047 -2.4 1 92 105 LEU A O 1
ATOM 855 N N . GLU A 1 106 ? 5.625 -20.562 -0.71 1 89.81 106 GLU A N 1
ATOM 856 C CA . GLU A 1 106 ? 5.105 -21.922 -0.617 1 89.81 106 GLU A CA 1
ATOM 857 C C . GLU A 1 106 ? 3.625 -21.922 -0.242 1 89.81 106 GLU A C 1
ATOM 859 O O . GLU A 1 106 ? 2.834 -22.672 -0.816 1 89.81 106 GLU A O 1
ATOM 864 N N . GLU A 1 107 ? 3.32 -21.125 0.686 1 88.25 107 GLU A N 1
ATOM 865 C CA . GLU A 1 107 ? 1.928 -21.016 1.113 1 88.25 107 GLU A CA 1
ATOM 866 C C . GLU A 1 107 ? 1.042 -20.5 -0.014 1 88.25 107 GLU A C 1
ATOM 868 O O . GLU A 1 107 ? -0.076 -20.984 -0.207 1 88.25 107 GLU A O 1
ATOM 873 N N . CYS A 1 108 ? 1.515 -19.516 -0.73 1 86.12 108 CYS A N 1
ATOM 874 C CA . CYS A 1 108 ? 0.771 -18.984 -1.864 1 86.12 108 CYS A CA 1
ATOM 875 C C . CYS A 1 108 ? 0.511 -20.062 -2.906 1 86.12 108 CYS A C 1
ATOM 877 O O . CYS A 1 108 ? -0.588 -20.141 -3.455 1 86.12 108 CYS A O 1
ATOM 879 N N . TYR A 1 109 ? 1.541 -20.844 -3.145 1 83.88 109 TYR A N 1
ATOM 880 C CA . TYR A 1 109 ? 1.405 -21.922 -4.102 1 83.88 109 TYR A CA 1
ATOM 881 C C . TYR A 1 109 ? 0.359 -22.938 -3.639 1 83.88 109 TYR A C 1
ATOM 883 O O . TYR A 1 109 ? -0.468 -23.391 -4.43 1 83.88 109 TYR A O 1
ATOM 891 N N . ARG A 1 110 ? 0.375 -23.203 -2.43 1 84.56 110 ARG A N 1
ATOM 892 C CA . ARG A 1 110 ? -0.583 -24.156 -1.88 1 84.56 110 ARG A CA 1
ATOM 893 C C . ARG A 1 110 ? -2.01 -23.641 -2.002 1 84.56 110 ARG A C 1
ATOM 895 O O . ARG A 1 110 ? -2.92 -24.375 -2.377 1 84.56 110 ARG A O 1
ATOM 902 N N . GLU A 1 111 ? -2.164 -22.359 -1.722 1 83 111 GLU A N 1
ATOM 903 C CA . GLU A 1 111 ? -3.48 -21.75 -1.836 1 83 111 GLU A CA 1
ATOM 904 C C . GLU A 1 111 ? -3.99 -21.797 -3.273 1 83 111 GLU A C 1
ATOM 906 O O . GLU A 1 111 ? -5.172 -22.047 -3.51 1 83 111 GLU A O 1
ATOM 911 N N . GLU A 1 112 ? -3.115 -21.516 -4.152 1 78.38 112 GLU A N 1
ATOM 912 C CA . GLU A 1 112 ? -3.492 -21.516 -5.566 1 78.38 112 GLU A CA 1
ATOM 913 C C . GLU A 1 112 ? -3.85 -22.922 -6.039 1 78.38 112 GLU A C 1
ATOM 915 O O . GLU A 1 112 ? -4.793 -23.109 -6.816 1 78.38 112 GLU A O 1
ATOM 920 N N . GLU A 1 113 ? -3.07 -23.812 -5.68 1 77.44 113 GLU A N 1
ATOM 921 C CA . GLU A 1 113 ? -3.338 -25.203 -6.059 1 77.44 113 GLU A CA 1
ATOM 922 C C . GLU A 1 113 ? -4.68 -25.672 -5.508 1 77.44 113 GLU A C 1
ATOM 924 O O . GLU A 1 113 ? -5.438 -26.359 -6.207 1 77.44 113 GLU A O 1
ATOM 929 N N . GLU A 1 114 ? -4.926 -25.297 -4.328 1 77.75 114 GLU A N 1
ATOM 930 C CA . GLU A 1 114 ? -6.184 -25.688 -3.693 1 77.75 114 GLU A CA 1
ATOM 931 C C . GLU A 1 114 ? -7.375 -25.016 -4.379 1 77.75 114 GLU A C 1
ATOM 933 O O . GLU A 1 114 ? -8.477 -25.578 -4.406 1 77.75 114 GLU A O 1
ATOM 938 N N . GLY A 1 115 ? -7.152 -23.812 -4.879 1 70.69 115 GLY A N 1
ATOM 939 C CA . GLY A 1 115 ? -8.211 -23.094 -5.566 1 70.69 115 GLY A CA 1
ATOM 940 C C . GLY A 1 115 ? -8.367 -23.5 -7.02 1 70.69 115 GLY A C 1
ATOM 941 O O . GLY A 1 115 ? -9.203 -22.938 -7.738 1 70.69 115 GLY A O 1
ATOM 942 N N . GLY A 1 116 ? -7.535 -24.484 -7.426 1 64.31 116 GLY A N 1
ATOM 943 C CA . GLY A 1 116 ? -7.633 -25 -8.781 1 64.31 116 GLY A CA 1
ATOM 944 C C . GLY A 1 116 ? -6.836 -24.203 -9.789 1 64.31 116 GLY A C 1
ATOM 945 O O . GLY A 1 116 ? -7.039 -24.328 -11 1 64.31 116 GLY A O 1
ATOM 946 N N . GLY A 1 117 ? -6.145 -23.25 -9.242 1 61.53 117 GLY A N 1
ATOM 947 C CA . GLY A 1 117 ? -5.41 -22.406 -10.172 1 61.53 117 GLY A CA 1
ATOM 948 C C . GLY A 1 117 ? -4.141 -23.062 -10.688 1 61.53 117 GLY A C 1
ATOM 949 O O . GLY A 1 117 ? -3.678 -24.062 -10.141 1 61.53 117 GLY A O 1
ATOM 950 N N . SER A 1 118 ? -3.773 -22.703 -12.008 1 56.34 118 SER A N 1
ATOM 951 C CA . SER A 1 118 ? -2.514 -23.156 -12.586 1 56.34 118 SER A CA 1
ATOM 952 C C . SER A 1 118 ? -1.319 -22.5 -11.898 1 56.34 118 SER A C 1
ATOM 954 O O . SER A 1 118 ? -1.409 -21.359 -11.438 1 56.34 118 SER A O 1
ATOM 956 N N . THR A 1 119 ? -0.331 -23.422 -11.703 1 57.62 119 THR A N 1
ATOM 957 C CA . THR A 1 119 ? 0.911 -23.062 -11.031 1 57.62 119 THR A CA 1
ATOM 958 C C . THR A 1 119 ? 1.666 -22 -11.844 1 57.62 119 THR A C 1
ATOM 960 O O . THR A 1 119 ? 1.874 -22.172 -13.047 1 57.62 119 THR A O 1
ATOM 963 N N . HIS A 1 120 ? 1.531 -20.734 -11.523 1 66.31 120 HIS A N 1
ATOM 964 C CA . HIS A 1 120 ? 2.4 -19.75 -12.148 1 66.31 120 HIS A CA 1
ATOM 965 C C . HIS A 1 120 ? 3.592 -19.422 -11.258 1 66.31 120 HIS A C 1
ATOM 967 O O . HIS A 1 120 ? 3.607 -19.781 -10.078 1 66.31 120 HIS A O 1
ATOM 973 N N . VAL A 1 121 ? 4.641 -19.125 -11.961 1 68.94 121 VAL A N 1
ATOM 974 C CA . VAL A 1 121 ? 5.852 -18.703 -11.273 1 68.94 121 VAL A CA 1
ATOM 975 C C . VAL A 1 121 ? 5.516 -17.578 -10.297 1 68.94 121 VAL A C 1
ATOM 977 O O . VAL A 1 121 ? 4.824 -16.609 -10.656 1 68.94 121 VAL A O 1
ATOM 980 N N . LEU A 1 122 ? 5.863 -17.859 -9.102 1 88.94 122 LEU A N 1
ATOM 981 C CA . LEU A 1 122 ? 5.781 -16.812 -8.102 1 88.94 122 LEU A CA 1
ATOM 982 C C . LEU A 1 122 ? 7.145 -16.156 -7.891 1 88.94 122 LEU A C 1
ATOM 984 O O . LEU A 1 122 ? 8.164 -16.844 -7.848 1 88.94 122 LEU A O 1
ATOM 988 N N . TYR A 1 123 ? 7.109 -14.891 -7.926 1 93.69 123 TYR A N 1
ATOM 989 C CA . TYR A 1 123 ? 8.328 -14.117 -7.727 1 93.69 123 TYR A CA 1
ATOM 990 C C . TYR A 1 123 ? 8.414 -13.586 -6.301 1 93.69 123 TYR A C 1
ATOM 992 O O . TYR A 1 123 ? 7.402 -13.531 -5.59 1 93.69 123 TYR A O 1
ATOM 1000 N N . GLY A 1 124 ? 9.586 -13.336 -5.918 1 95.81 124 GLY A N 1
ATOM 1001 C CA . GLY A 1 124 ? 9.82 -12.789 -4.59 1 95.81 124 GLY A CA 1
ATOM 1002 C C . GLY A 1 124 ? 10.883 -11.703 -4.57 1 95.81 124 GLY A C 1
ATOM 1003 O O . GLY A 1 124 ? 11.773 -11.68 -5.426 1 95.81 124 GLY A O 1
ATOM 1004 N N . ILE A 1 125 ? 10.742 -10.82 -3.695 1 96.88 125 ILE A N 1
ATOM 1005 C CA . ILE A 1 125 ? 11.742 -9.805 -3.387 1 96.88 125 ILE A CA 1
ATOM 1006 C C . ILE A 1 125 ? 12.078 -9.844 -1.898 1 96.88 125 ILE A C 1
ATOM 1008 O O . ILE A 1 125 ? 11.18 -9.922 -1.056 1 96.88 125 ILE A O 1
ATOM 1012 N N . VAL A 1 126 ? 13.297 -9.93 -1.563 1 96 126 VAL A N 1
ATOM 1013 C CA . VAL A 1 126 ? 13.75 -9.57 -0.225 1 96 126 VAL A CA 1
ATOM 1014 C C . VAL A 1 126 ? 14.383 -8.18 -0.252 1 96 126 VAL A C 1
ATOM 1016 O O . VAL A 1 126 ? 15.328 -7.938 -1.008 1 96 126 VAL A O 1
ATOM 1019 N N . ALA A 1 127 ? 13.812 -7.289 0.494 1 95.94 127 ALA A N 1
ATOM 1020 C CA . ALA A 1 127 ? 14.305 -5.918 0.586 1 95.94 127 ALA A CA 1
ATOM 1021 C C . ALA A 1 127 ? 14.828 -5.613 1.988 1 95.94 127 ALA A C 1
ATOM 1023 O O . ALA A 1 127 ? 14.086 -5.727 2.969 1 95.94 127 ALA A O 1
ATOM 1024 N N . ILE A 1 128 ? 16.047 -5.254 2.098 1 95.06 128 ILE A N 1
ATOM 1025 C CA . ILE A 1 128 ? 16.656 -4.832 3.35 1 95.06 128 ILE A CA 1
ATOM 1026 C C . ILE A 1 128 ? 17.156 -3.389 3.225 1 95.06 128 ILE A C 1
ATOM 1028 O O . ILE A 1 128 ? 18.125 -3.113 2.523 1 95.06 128 ILE A O 1
ATOM 1032 N N . GLY A 1 129 ? 16.438 -2.498 3.949 1 95.12 129 GLY A N 1
ATOM 1033 C CA . GLY A 1 129 ? 16.75 -1.09 3.756 1 95.12 129 GLY A CA 1
ATOM 1034 C C . GLY A 1 129 ? 16.578 -0.633 2.32 1 95.12 129 GLY A C 1
ATOM 1035 O O . GLY A 1 129 ? 15.492 -0.735 1.755 1 95.12 129 GLY A O 1
ATOM 1036 N N . ARG A 1 130 ? 17.719 -0.188 1.725 1 96.31 130 ARG A N 1
ATOM 1037 C CA . ARG A 1 130 ? 17.656 0.349 0.369 1 96.31 130 ARG A CA 1
ATOM 1038 C C . ARG A 1 130 ? 18.125 -0.683 -0.648 1 96.31 130 ARG A C 1
ATOM 1040 O O . ARG A 1 130 ? 18.344 -0.357 -1.818 1 96.31 130 ARG A O 1
ATOM 1047 N N . TRP A 1 131 ? 18.297 -1.899 -0.204 1 94.88 131 TRP A N 1
ATOM 1048 C CA . TRP A 1 131 ? 18.797 -2.965 -1.061 1 94.88 131 TRP A CA 1
ATOM 1049 C C . TRP A 1 131 ? 17.75 -4.047 -1.267 1 94.88 131 TRP A C 1
ATOM 1051 O O . TRP A 1 131 ? 16.938 -4.32 -0.37 1 94.88 131 TRP A O 1
ATOM 1061 N N . ALA A 1 132 ? 17.828 -4.719 -2.447 1 95.44 132 ALA A N 1
ATOM 1062 C CA . ALA A 1 132 ? 16.859 -5.773 -2.734 1 95.44 132 ALA A CA 1
ATOM 1063 C C . ALA A 1 132 ? 17.484 -6.887 -3.562 1 95.44 132 ALA A C 1
ATOM 1065 O O . ALA A 1 132 ? 18.391 -6.641 -4.359 1 95.44 132 ALA A O 1
ATOM 1066 N N . ASN A 1 133 ? 17.094 -8.039 -3.291 1 94.88 133 ASN A N 1
ATOM 1067 C CA . ASN A 1 133 ? 17.312 -9.188 -4.164 1 94.88 133 ASN A CA 1
ATOM 1068 C C . ASN A 1 133 ? 16 -9.719 -4.738 1 94.88 133 ASN A C 1
ATOM 1070 O O . ASN A 1 133 ? 14.945 -9.578 -4.121 1 94.88 133 ASN A O 1
ATOM 1074 N N . PHE A 1 134 ? 16.125 -10.312 -5.895 1 95.75 134 PHE A N 1
ATOM 1075 C CA . PHE A 1 134 ? 14.961 -10.805 -6.637 1 95.75 134 PHE A CA 1
ATOM 1076 C C . PHE A 1 134 ? 15.047 -12.305 -6.848 1 95.75 134 PHE A C 1
ATOM 1078 O O . PHE A 1 134 ? 16.125 -12.836 -7.152 1 95.75 134 PHE A O 1
ATOM 1085 N N . TYR A 1 135 ? 13.898 -12.891 -6.641 1 93.62 135 TYR A N 1
ATOM 1086 C CA . TYR A 1 135 ? 13.859 -14.344 -6.672 1 93.62 135 TYR A CA 1
ATOM 1087 C C . TYR A 1 135 ? 12.672 -14.844 -7.484 1 93.62 135 TYR A C 1
ATOM 1089 O O . TYR A 1 135 ? 11.719 -14.094 -7.734 1 93.62 135 TYR A O 1
ATOM 1097 N N . PHE A 1 136 ? 12.727 -15.992 -7.938 1 90.25 136 PHE A N 1
ATOM 1098 C CA . PHE A 1 136 ? 11.531 -16.734 -8.312 1 90.25 136 PHE A CA 1
ATOM 1099 C C . PHE A 1 136 ? 11.508 -18.094 -7.629 1 90.25 136 PHE A C 1
ATOM 1101 O O . PHE A 1 136 ? 12.555 -18.641 -7.27 1 90.25 136 PHE A O 1
ATOM 1108 N N . TYR A 1 137 ? 10.352 -18.5 -7.32 1 87 137 TYR A N 1
ATOM 1109 C CA . TYR A 1 137 ? 10.133 -19.781 -6.648 1 87 137 TYR A CA 1
ATOM 1110 C C . TYR A 1 137 ? 9.82 -20.875 -7.656 1 87 137 TYR A C 1
ATOM 1112 O O . TYR A 1 137 ? 8.922 -20.734 -8.492 1 87 137 TYR A O 1
ATOM 1120 N N . GLU A 1 138 ? 10.633 -21.938 -7.641 1 78 138 GLU A N 1
ATOM 1121 C CA . GLU A 1 138 ? 10.422 -23.109 -8.477 1 78 138 GLU A CA 1
ATOM 1122 C C . GLU A 1 138 ? 9.656 -24.188 -7.719 1 78 138 GLU A C 1
ATOM 1124 O O . GLU A 1 138 ? 10.211 -24.859 -6.836 1 78 138 GLU A O 1
ATOM 1129 N N . LYS A 1 139 ? 8.492 -24.438 -8.094 1 76 139 LYS A N 1
ATOM 1130 C CA . LYS A 1 139 ? 7.641 -25.375 -7.375 1 76 139 LYS A CA 1
ATOM 1131 C C . LYS A 1 139 ? 8.25 -26.781 -7.387 1 76 139 LYS A C 1
ATOM 1133 O O . LYS A 1 139 ? 8.195 -27.484 -6.383 1 76 139 LYS A O 1
ATOM 1138 N N . GLN A 1 140 ? 8.734 -27.156 -8.477 1 77.25 140 GLN A N 1
ATOM 1139 C CA . GLN A 1 140 ? 9.25 -28.516 -8.641 1 77.25 140 GLN A CA 1
ATOM 1140 C C . GLN A 1 140 ? 10.398 -28.797 -7.672 1 77.25 140 GLN A C 1
ATOM 1142 O O . GLN A 1 140 ? 10.453 -29.859 -7.051 1 77.25 140 GLN A O 1
ATOM 1147 N N . SER A 1 141 ? 11.25 -27.797 -7.488 1 79.62 141 SER A N 1
ATOM 1148 C CA . SER A 1 141 ? 12.414 -28 -6.633 1 79.62 141 SER A CA 1
ATOM 1149 C C . SER A 1 141 ? 12.148 -27.516 -5.215 1 79.62 141 SER A C 1
ATOM 1151 O O . SER A 1 141 ? 12.859 -27.891 -4.277 1 79.62 141 SER A O 1
ATOM 1153 N N . GLY A 1 142 ? 11.164 -26.75 -5.098 1 81.12 142 GLY A N 1
ATOM 1154 C CA . GLY A 1 142 ? 10.891 -26.156 -3.803 1 81.12 142 GLY A CA 1
ATOM 1155 C C . GLY A 1 142 ? 11.945 -25.156 -3.365 1 81.12 142 GLY A C 1
ATOM 1156 O O . GLY A 1 142 ? 12.133 -24.922 -2.17 1 81.12 142 GLY A O 1
ATOM 1157 N N . GLU A 1 143 ? 12.672 -24.703 -4.332 1 86.31 143 GLU A N 1
ATOM 1158 C CA . GLU A 1 143 ? 13.781 -23.812 -3.996 1 86.31 143 GLU A CA 1
ATOM 1159 C C . GLU A 1 143 ? 13.508 -22.391 -4.445 1 86.31 143 GLU A C 1
ATOM 1161 O O . GLU A 1 143 ? 12.812 -22.172 -5.438 1 86.31 143 GLU A O 1
ATOM 1166 N N . LEU A 1 144 ? 13.992 -21.516 -3.635 1 90.06 144 LEU A N 1
ATOM 1167 C CA . LEU A 1 144 ? 14.055 -20.109 -4.008 1 90.06 144 LEU A CA 1
ATOM 1168 C C . LEU A 1 144 ? 15.297 -19.812 -4.848 1 90.06 144 LEU A C 1
ATOM 1170 O O . LEU A 1 144 ? 16.422 -20.094 -4.414 1 90.06 144 LEU A O 1
ATOM 1174 N N . ALA A 1 145 ? 15.086 -19.422 -6.074 1 88.75 145 ALA A N 1
ATOM 1175 C CA . ALA A 1 145 ? 16.219 -19.156 -6.961 1 88.75 145 ALA A CA 1
ATOM 1176 C C . ALA A 1 145 ? 16.328 -17.672 -7.258 1 88.75 145 ALA A C 1
ATOM 1178 O O . ALA A 1 145 ? 15.32 -16.984 -7.453 1 88.75 145 ALA A O 1
ATOM 1179 N N . HIS A 1 146 ? 17.547 -17.203 -7.281 1 89.88 146 HIS A N 1
ATOM 1180 C CA . HIS A 1 146 ? 17.781 -15.828 -7.727 1 89.88 146 HIS A CA 1
ATOM 1181 C C . HIS A 1 146 ? 17.438 -15.664 -9.203 1 89.88 146 HIS A C 1
ATOM 1183 O O . HIS A 1 146 ? 17.625 -16.578 -10 1 89.88 146 HIS A O 1
ATOM 1189 N N . MET A 1 147 ? 16.891 -14.555 -9.461 1 86.56 147 MET A N 1
ATOM 1190 C CA . MET A 1 147 ? 16.688 -14.258 -10.875 1 86.56 147 MET A CA 1
ATOM 1191 C C . MET A 1 147 ? 18.016 -14.133 -11.609 1 86.56 147 MET A C 1
ATOM 1193 O O . MET A 1 147 ? 19.016 -13.688 -11.023 1 86.56 147 MET A O 1
ATOM 1197 N N . GLU A 1 148 ? 18.141 -14.68 -12.805 1 67.88 148 GLU A N 1
ATOM 1198 C CA . GLU A 1 148 ? 19.359 -14.891 -13.586 1 67.88 148 GLU A CA 1
ATOM 1199 C C . GLU A 1 148 ? 20.203 -13.625 -13.641 1 67.88 148 GLU A C 1
ATOM 1201 O O . GLU A 1 148 ? 19.688 -12.523 -13.805 1 67.88 148 GLU A O 1
ATOM 1206 N N . GLY A 1 149 ? 21.516 -13.914 -13.602 1 65.5 149 GLY A N 1
ATOM 1207 C CA . GLY A 1 149 ? 22.531 -12.867 -13.719 1 65.5 149 GLY A CA 1
ATOM 1208 C C . GLY A 1 149 ? 22.688 -12.055 -12.453 1 65.5 149 GLY A C 1
ATOM 1209 O O . GLY A 1 149 ? 23.297 -10.977 -12.477 1 65.5 149 GLY A O 1
ATOM 1210 N N . GLU A 1 150 ? 22.125 -12.531 -11.383 1 62.66 150 GLU A N 1
ATOM 1211 C CA . GLU A 1 150 ? 21.938 -11.602 -10.273 1 62.66 150 GLU A CA 1
ATOM 1212 C C . GLU A 1 150 ? 23.062 -11.719 -9.258 1 62.66 150 GLU A C 1
ATOM 1214 O O . GLU A 1 150 ? 23.297 -12.797 -8.703 1 62.66 150 GLU A O 1
ATOM 1219 N N . GLU A 1 151 ? 24.078 -11.016 -9.477 1 77.62 151 GLU A N 1
ATOM 1220 C CA . GLU A 1 151 ? 24.922 -10.703 -8.328 1 77.62 151 GLU A CA 1
ATOM 1221 C C . GLU A 1 151 ? 24.359 -9.531 -7.531 1 77.62 151 GLU A C 1
ATOM 1223 O O . GLU A 1 151 ? 24.688 -8.375 -7.797 1 77.62 151 GLU A O 1
ATOM 1228 N N . GLY A 1 152 ? 23.375 -9.844 -6.789 1 81.81 152 GLY A N 1
ATOM 1229 C CA . GLY A 1 152 ? 22.906 -8.812 -5.879 1 81.81 152 GLY A CA 1
ATOM 1230 C C . GLY A 1 152 ? 23.688 -8.758 -4.582 1 81.81 152 GLY A C 1
ATOM 1231 O O . GLY A 1 152 ? 24.781 -9.328 -4.484 1 81.81 152 GLY A O 1
ATOM 1232 N N . PRO A 1 153 ? 23.141 -7.91 -3.711 1 91.19 153 PRO A N 1
ATOM 1233 C CA . PRO A 1 153 ? 21.891 -7.145 -3.734 1 91.19 153 PRO A CA 1
ATOM 1234 C C . PRO A 1 153 ? 22 -5.871 -4.574 1 91.19 153 PRO A C 1
ATOM 1236 O O . PRO A 1 153 ? 23.109 -5.391 -4.84 1 91.19 153 PRO A O 1
ATOM 1239 N N . PHE A 1 154 ? 20.859 -5.371 -5.043 1 94.44 154 PHE A N 1
ATOM 1240 C CA . PHE A 1 154 ? 20.766 -4.184 -5.883 1 94.44 154 PHE A CA 1
ATOM 1241 C C . PHE A 1 154 ? 20.234 -3 -5.09 1 94.44 154 PHE A C 1
ATOM 1243 O O . PHE A 1 154 ? 19.203 -3.119 -4.414 1 94.44 154 PHE A O 1
ATOM 1250 N N . HIS A 1 155 ? 20.984 -1.922 -5.133 1 95.56 155 HIS A N 1
ATOM 1251 C CA . HIS A 1 155 ? 20.5 -0.685 -4.523 1 95.56 155 HIS A CA 1
ATOM 1252 C C . HIS A 1 155 ? 19.375 -0.066 -5.336 1 95.56 155 HIS A C 1
ATOM 1254 O O . HIS A 1 155 ? 19.531 0.181 -6.535 1 95.56 155 HIS A O 1
ATOM 1260 N N . VAL A 1 156 ? 18.266 0.279 -4.711 1 97.06 156 VAL A N 1
ATOM 1261 C CA . VAL A 1 156 ? 17.031 0.588 -5.422 1 97.06 156 VAL A CA 1
ATOM 1262 C C . VAL A 1 156 ? 17.188 1.909 -6.176 1 97.06 156 VAL A C 1
ATOM 1264 O O . VAL A 1 156 ? 16.438 2.189 -7.109 1 97.06 156 VAL A O 1
ATOM 1267 N N . LYS A 1 157 ? 18.062 2.74 -5.773 1 97.81 157 LYS A N 1
ATOM 1268 C CA . LYS A 1 157 ? 18.312 3.99 -6.488 1 97.81 157 LYS A CA 1
ATOM 1269 C C . LYS A 1 157 ? 19.516 3.867 -7.418 1 97.81 157 LYS A C 1
ATOM 1271 O O . LYS A 1 157 ? 19.422 4.172 -8.609 1 97.81 157 LYS A O 1
ATOM 1276 N N . ASN A 1 158 ? 20.641 3.377 -6.953 1 96.81 158 ASN A N 1
ATOM 1277 C CA . ASN A 1 158 ? 21.891 3.348 -7.719 1 96.81 158 ASN A CA 1
ATOM 1278 C C . ASN A 1 158 ? 21.859 2.258 -8.789 1 96.81 158 ASN A C 1
ATOM 1280 O O . ASN A 1 158 ? 22.562 2.359 -9.805 1 96.81 158 ASN A O 1
ATOM 1284 N N . ASN A 1 159 ? 21.172 1.227 -8.539 1 95.94 159 ASN A N 1
ATOM 1285 C CA . ASN A 1 159 ? 20.984 0.156 -9.508 1 95.94 159 ASN A CA 1
ATOM 1286 C C . ASN A 1 159 ? 19.562 0.118 -10.047 1 95.94 159 ASN A C 1
ATOM 1288 O O . ASN A 1 159 ? 19.016 -0.958 -10.297 1 95.94 159 ASN A O 1
ATOM 1292 N N . SER A 1 160 ? 18.953 1.284 -10.18 1 97.12 160 SER A N 1
ATOM 1293 C CA . SER A 1 160 ? 17.531 1.363 -10.516 1 97.12 160 SER A CA 1
ATOM 1294 C C . SER A 1 160 ? 17.25 0.73 -11.867 1 97.12 160 SER A C 1
ATOM 1296 O O . SER A 1 160 ? 16.172 0.152 -12.078 1 97.12 160 SER A O 1
ATOM 1298 N N . ASP A 1 161 ? 18.172 0.843 -12.812 1 95.38 161 ASP A N 1
ATOM 1299 C CA . ASP A 1 161 ? 17.969 0.219 -14.117 1 95.38 161 ASP A CA 1
ATOM 1300 C C . ASP A 1 161 ? 17.719 -1.281 -13.977 1 95.38 161 ASP A C 1
ATOM 1302 O O . ASP A 1 161 ? 16.812 -1.83 -14.609 1 95.38 161 ASP A O 1
ATOM 1306 N N . THR A 1 162 ? 18.547 -1.891 -13.133 1 94.88 162 THR A N 1
ATOM 1307 C CA . THR A 1 162 ? 18.406 -3.322 -12.898 1 94.88 162 THR A CA 1
ATOM 1308 C C . THR A 1 162 ? 17.094 -3.627 -12.172 1 94.88 162 THR A C 1
ATOM 1310 O O . THR A 1 162 ? 16.375 -4.551 -12.547 1 94.88 162 THR A O 1
ATOM 1313 N N . VAL A 1 163 ? 16.766 -2.895 -11.125 1 96.56 163 VAL A N 1
ATOM 1314 C CA . VAL A 1 163 ? 15.547 -3.096 -10.336 1 96.56 163 VAL A CA 1
ATOM 1315 C C . VAL A 1 163 ? 14.32 -2.955 -11.234 1 96.56 163 VAL A C 1
ATOM 1317 O O . VAL A 1 163 ? 13.438 -3.812 -11.219 1 96.56 163 VAL A O 1
ATOM 1320 N N . ILE A 1 164 ? 14.305 -1.897 -12.062 1 96.94 164 ILE A N 1
ATOM 1321 C CA . ILE A 1 164 ? 13.195 -1.647 -12.977 1 96.94 164 ILE A CA 1
ATOM 1322 C C . ILE A 1 164 ? 13.086 -2.797 -13.977 1 96.94 164 ILE A C 1
ATOM 1324 O O . ILE A 1 164 ? 11.984 -3.303 -14.227 1 96.94 164 ILE A O 1
ATOM 1328 N N . ALA A 1 165 ? 14.203 -3.219 -14.477 1 94 165 ALA A N 1
ATOM 1329 C CA . ALA A 1 165 ? 14.195 -4.312 -15.445 1 94 165 ALA A CA 1
ATOM 1330 C C . ALA A 1 165 ? 13.625 -5.586 -14.828 1 94 165 ALA A C 1
ATOM 1332 O O . ALA A 1 165 ? 12.859 -6.305 -15.477 1 94 165 ALA A O 1
ATOM 1333 N N . ARG A 1 166 ? 13.984 -5.871 -13.617 1 94.44 166 ARG A N 1
ATOM 1334 C CA . ARG A 1 166 ? 13.484 -7.066 -12.938 1 94.44 166 ARG A CA 1
ATOM 1335 C C . ARG A 1 166 ? 11.984 -6.965 -12.688 1 94.44 166 ARG A C 1
ATOM 1337 O O . ARG A 1 166 ? 11.242 -7.926 -12.914 1 94.44 166 ARG A O 1
ATOM 1344 N N . LEU A 1 167 ? 11.562 -5.859 -12.234 1 95.81 167 LEU A N 1
ATOM 1345 C CA . LEU A 1 167 ? 10.141 -5.66 -11.969 1 95.81 167 LEU A CA 1
ATOM 1346 C C . LEU A 1 167 ? 9.336 -5.738 -13.266 1 95.81 167 LEU A C 1
ATOM 1348 O O . LEU A 1 167 ? 8.234 -6.301 -13.281 1 95.81 167 LEU A O 1
ATOM 1352 N N . GLU A 1 168 ? 9.875 -5.191 -14.305 1 94.31 168 GLU A N 1
ATOM 1353 C CA . GLU A 1 168 ? 9.203 -5.27 -15.594 1 94.31 168 GLU A CA 1
ATOM 1354 C C . GLU A 1 168 ? 9.141 -6.707 -16.094 1 94.31 168 GLU A C 1
ATOM 1356 O O . GLU A 1 168 ? 8.164 -7.102 -16.75 1 94.31 168 GLU A O 1
ATOM 1361 N N . HIS A 1 169 ? 10.219 -7.375 -15.859 1 91.69 169 HIS A N 1
ATOM 1362 C CA . HIS A 1 169 ? 10.203 -8.789 -16.203 1 91.69 169 HIS A CA 1
ATOM 1363 C C . HIS A 1 169 ? 9.102 -9.531 -15.453 1 91.69 169 HIS A C 1
ATOM 1365 O O . HIS A 1 169 ? 8.352 -10.305 -16.047 1 91.69 169 HIS A O 1
ATOM 1371 N N . ILE A 1 170 ? 9 -9.328 -14.195 1 92.12 170 ILE A N 1
ATOM 1372 C CA . ILE A 1 170 ? 7.977 -9.938 -13.359 1 92.12 170 ILE A CA 1
ATOM 1373 C C . ILE A 1 170 ? 6.594 -9.555 -13.875 1 92.12 170 ILE A C 1
ATOM 1375 O O . ILE A 1 170 ? 5.703 -10.398 -13.992 1 92.12 170 ILE A O 1
ATOM 1379 N N . LYS A 1 171 ? 6.438 -8.305 -14.188 1 92.56 171 LYS A N 1
ATOM 1380 C CA . LYS A 1 171 ? 5.164 -7.793 -14.68 1 92.56 171 LYS A CA 1
ATOM 1381 C C . LYS A 1 171 ? 4.785 -8.453 -16 1 92.56 171 LYS A C 1
ATOM 1383 O O . LYS A 1 171 ? 3.617 -8.766 -16.234 1 92.56 171 LYS A O 1
ATOM 1388 N N . GLY A 1 172 ? 5.773 -8.578 -16.875 1 86.5 172 GLY A N 1
ATOM 1389 C CA . GLY A 1 172 ? 5.547 -9.102 -18.219 1 86.5 172 GLY A CA 1
ATOM 1390 C C . GLY A 1 172 ? 5.375 -10.609 -18.25 1 86.5 172 GLY A C 1
ATOM 1391 O O . GLY A 1 172 ? 4.852 -11.156 -19.219 1 86.5 172 GLY A O 1
ATOM 1392 N N . ASP A 1 173 ? 6.125 -11.336 -17.359 1 72.75 173 ASP A N 1
ATOM 1393 C CA . ASP A 1 173 ? 6.113 -12.797 -17.406 1 72.75 173 ASP A CA 1
ATOM 1394 C C . ASP A 1 173 ? 4.703 -13.344 -17.219 1 72.75 173 ASP A C 1
ATOM 1396 O O . ASP A 1 173 ? 4.453 -14.523 -17.438 1 72.75 173 ASP A O 1
ATOM 1400 N N . HIS A 1 174 ? 3.768 -12.539 -16.703 1 53.59 174 HIS A N 1
ATOM 1401 C CA . HIS A 1 174 ? 2.412 -13.07 -16.609 1 53.59 174 HIS A CA 1
ATOM 1402 C C . HIS A 1 174 ? 1.946 -13.633 -17.953 1 53.59 174 HIS A C 1
ATOM 1404 O O . HIS A 1 174 ? 1.116 -14.539 -18 1 53.59 174 HIS A O 1
ATOM 1410 N N . GLN A 1 175 ? 2.244 -12.859 -19.141 1 46.5 175 GLN A N 1
ATOM 1411 C CA . GLN A 1 175 ? 1.497 -12.977 -20.391 1 46.5 175 GLN A CA 1
ATOM 1412 C C . GLN A 1 175 ? 1.877 -14.25 -21.141 1 46.5 175 GLN A C 1
ATOM 1414 O O . GLN A 1 175 ? 1.313 -14.547 -22.188 1 46.5 175 GLN A O 1
ATOM 1419 N N . GLN A 1 176 ? 2.867 -14.992 -20.625 1 37.22 176 GLN A N 1
ATOM 1420 C CA . GLN A 1 176 ? 2.973 -16.172 -21.469 1 37.22 176 GLN A CA 1
ATOM 1421 C C . GLN A 1 176 ? 2.094 -17.312 -20.938 1 37.22 176 GLN A C 1
ATOM 1423 O O . GLN A 1 176 ? 1.864 -17.406 -19.734 1 37.22 176 GLN A O 1
ATOM 1428 N N . MET B 1 1 ? -10.297 12.727 -12.648 1 59.22 1 MET B N 1
ATOM 1429 C CA . MET B 1 1 ? -10.242 11.961 -11.398 1 59.22 1 MET B CA 1
ATOM 1430 C C . MET B 1 1 ? -10.469 10.477 -11.656 1 59.22 1 MET B C 1
ATOM 1432 O O . MET B 1 1 ? -11.328 10.109 -12.461 1 59.22 1 MET B O 1
ATOM 1436 N N . ALA B 1 2 ? -9.57 9.711 -10.914 1 74.75 2 ALA B N 1
ATOM 1437 C CA . ALA B 1 2 ? -9.688 8.32 -11.344 1 74.75 2 ALA B CA 1
ATOM 1438 C C . ALA B 1 2 ? -10.883 7.645 -10.688 1 74.75 2 ALA B C 1
ATOM 1440 O O . ALA B 1 2 ? -11.086 7.766 -9.477 1 74.75 2 ALA B O 1
ATOM 1441 N N . ASP B 1 3 ? -11.867 7.438 -11.398 1 94.44 3 ASP B N 1
ATOM 1442 C CA . ASP B 1 3 ? -12.977 6.59 -10.977 1 94.44 3 ASP B CA 1
ATOM 1443 C C . ASP B 1 3 ? -12.516 5.148 -10.766 1 94.44 3 ASP B C 1
ATOM 1445 O O . ASP B 1 3 ? -12.461 4.363 -11.711 1 94.44 3 ASP B O 1
ATOM 1449 N N . TYR B 1 4 ? -12.289 4.891 -9.43 1 97.94 4 TYR B N 1
ATOM 1450 C CA . TYR B 1 4 ? -11.719 3.586 -9.109 1 97.94 4 TYR B CA 1
ATOM 1451 C C . TYR B 1 4 ? -12.719 2.469 -9.367 1 97.94 4 TYR B C 1
ATOM 1453 O O . TYR B 1 4 ? -12.352 1.295 -9.43 1 97.94 4 TYR B O 1
ATOM 1461 N N . THR B 1 5 ? -14.031 2.748 -9.492 1 97.62 5 THR B N 1
ATOM 1462 C CA . THR B 1 5 ? -15.039 1.707 -9.633 1 97.62 5 THR B CA 1
ATOM 1463 C C . THR B 1 5 ? -14.938 1.023 -10.992 1 97.62 5 THR B C 1
ATOM 1465 O O . THR B 1 5 ? -15.531 -0.036 -11.203 1 97.62 5 THR B O 1
ATOM 1468 N N . GLN B 1 6 ? -14.133 1.618 -11.875 1 97 6 GLN B N 1
ATOM 1469 C CA . GLN B 1 6 ? -13.984 1.048 -13.211 1 97 6 GLN B CA 1
ATOM 1470 C C . GLN B 1 6 ? -12.852 0.027 -13.242 1 97 6 GLN B C 1
ATOM 1472 O O . GLN B 1 6 ? -12.68 -0.688 -14.234 1 97 6 GLN B O 1
ATOM 1477 N N . TYR B 1 7 ? -12.039 -0.009 -12.25 1 98 7 TYR B N 1
ATOM 1478 C CA . TYR B 1 7 ? -10.859 -0.87 -12.242 1 98 7 TYR B CA 1
ATOM 1479 C C . TYR B 1 7 ? -11.219 -2.273 -11.766 1 98 7 TYR B C 1
ATOM 1481 O O . TYR B 1 7 ? -11.867 -2.439 -10.734 1 98 7 TYR B O 1
ATOM 1489 N N . ASP B 1 8 ? -10.711 -3.318 -12.469 1 98.19 8 ASP B N 1
ATOM 1490 C CA . ASP B 1 8 ? -10.875 -4.699 -12.023 1 98.19 8 ASP B CA 1
ATOM 1491 C C . ASP B 1 8 ? -10.219 -4.918 -10.664 1 98.19 8 ASP B C 1
ATOM 1493 O O . ASP B 1 8 ? -10.703 -5.719 -9.859 1 98.19 8 ASP B O 1
ATOM 1497 N N . SER B 1 9 ? -9.078 -4.207 -10.391 1 98.44 9 SER B N 1
ATOM 1498 C CA . SER B 1 9 ? -8.445 -4.273 -9.078 1 98.44 9 SER B CA 1
ATOM 1499 C C . SER B 1 9 ? -9.43 -3.914 -7.973 1 98.44 9 SER B C 1
ATOM 1501 O O . SER B 1 9 ? -9.469 -4.578 -6.934 1 98.44 9 SER B O 1
ATOM 1503 N N . PHE B 1 10 ? -10.273 -2.887 -8.188 1 98.62 10 PHE B N 1
ATOM 1504 C CA . PHE B 1 10 ? -11.258 -2.498 -7.188 1 98.62 10 PHE B CA 1
ATOM 1505 C C . PHE B 1 10 ? -12.391 -3.52 -7.117 1 98.62 10 PHE B C 1
ATOM 1507 O O . PHE B 1 10 ? -12.75 -3.982 -6.031 1 98.62 10 PHE B O 1
ATOM 1514 N N . LEU B 1 11 ? -12.914 -3.811 -8.266 1 98.44 11 LEU B N 1
ATOM 1515 C CA . LEU B 1 11 ? -14.055 -4.727 -8.281 1 98.44 11 LEU B CA 1
ATOM 1516 C C . LEU B 1 11 ? -13.695 -6.051 -7.617 1 98.44 11 LEU B C 1
ATOM 1518 O O . LEU B 1 11 ? -14.477 -6.59 -6.836 1 98.44 11 LEU B O 1
ATOM 1522 N N . GLY B 1 12 ? -12.562 -6.551 -7.91 1 97.81 12 GLY B N 1
ATOM 1523 C CA . GLY B 1 12 ? -12.109 -7.785 -7.289 1 97.81 12 GLY B CA 1
ATOM 1524 C C . GLY B 1 12 ? -11.883 -7.652 -5.797 1 97.81 12 GLY B C 1
ATOM 1525 O O . GLY B 1 12 ? -12.352 -8.484 -5.016 1 97.81 12 GLY B O 1
ATOM 1526 N N . SER B 1 13 ? -11.125 -6.625 -5.383 1 97.62 13 SER B N 1
ATOM 1527 C CA . SER B 1 13 ? -10.852 -6.406 -3.965 1 97.62 13 SER B CA 1
ATOM 1528 C C . SER B 1 13 ? -12.141 -6.191 -3.182 1 97.62 13 SER B C 1
ATOM 1530 O O . SER B 1 13 ? -12.289 -6.691 -2.064 1 97.62 13 SER B O 1
ATOM 1532 N N . HIS B 1 14 ? -13.062 -5.422 -3.771 1 97.69 14 HIS B N 1
ATOM 1533 C CA . HIS B 1 14 ? -14.359 -5.164 -3.17 1 97.69 14 HIS B CA 1
ATOM 1534 C C . HIS B 1 14 ? -15.125 -6.465 -2.924 1 97.69 14 HIS B C 1
ATOM 1536 O O . HIS B 1 14 ? -15.711 -6.652 -1.857 1 97.69 14 HIS B O 1
ATOM 1542 N N . ALA B 1 15 ? -15.109 -7.367 -3.869 1 96.12 15 ALA B N 1
ATOM 1543 C CA . ALA B 1 15 ? -15.828 -8.633 -3.785 1 96.12 15 ALA B CA 1
ATOM 1544 C C . ALA B 1 15 ? -15.258 -9.516 -2.676 1 96.12 15 ALA B C 1
ATOM 1546 O O . ALA B 1 15 ? -15.977 -10.328 -2.094 1 96.12 15 ALA B O 1
ATOM 1547 N N . GLU B 1 16 ? -14.023 -9.312 -2.322 1 95 16 GLU B N 1
ATOM 1548 C CA . GLU B 1 16 ? -13.375 -10.141 -1.307 1 95 16 GLU B CA 1
ATOM 1549 C C . GLU B 1 16 ? -13.711 -9.648 0.099 1 95 16 GLU B C 1
ATOM 1551 O O . GLU B 1 16 ? -13.5 -10.367 1.08 1 95 16 GLU B O 1
ATOM 1556 N N . VAL B 1 17 ? -14.141 -8.43 0.208 1 95.31 17 VAL B N 1
ATOM 1557 C CA . VAL B 1 17 ? -14.477 -7.895 1.523 1 95.31 17 VAL B CA 1
ATOM 1558 C C . VAL B 1 17 ? -15.797 -8.484 2.004 1 95.31 17 VAL B C 1
ATOM 1560 O O . VAL B 1 17 ? -16.859 -8.18 1.457 1 95.31 17 VAL B O 1
ATOM 1563 N N . LYS B 1 18 ? -15.727 -9.391 2.924 1 90.44 18 LYS B N 1
ATOM 1564 C CA . LYS B 1 18 ? -16.875 -10.055 3.551 1 90.44 18 LYS B CA 1
ATOM 1565 C C . LYS B 1 18 ? -16.703 -10.125 5.066 1 90.44 18 LYS B C 1
ATOM 1567 O O . LYS B 1 18 ? -15.586 -9.969 5.578 1 90.44 18 LYS B O 1
ATOM 1572 N N . ALA B 1 19 ? -17.812 -10.25 5.754 1 80.94 19 ALA B N 1
ATOM 1573 C CA . ALA B 1 19 ? -17.781 -10.32 7.211 1 80.94 19 ALA B CA 1
ATOM 1574 C C . ALA B 1 19 ? -16.891 -11.469 7.688 1 80.94 19 ALA B C 1
ATOM 1576 O O . ALA B 1 19 ? -16.297 -11.391 8.766 1 80.94 19 ALA B O 1
ATOM 1577 N N . SER B 1 20 ? -16.719 -12.445 6.914 1 79.25 20 SER B N 1
ATOM 1578 C CA . SER B 1 20 ? -15.977 -13.648 7.281 1 79.25 20 SER B CA 1
ATOM 1579 C C . SER B 1 20 ? -14.484 -13.461 7.039 1 79.25 20 SER B C 1
ATOM 1581 O O . SER B 1 20 ? -13.664 -14.258 7.512 1 79.25 20 SER B O 1
ATOM 1583 N N . ASN B 1 21 ? -14.164 -12.406 6.414 1 78.88 21 ASN B N 1
ATOM 1584 C CA . ASN B 1 21 ? -12.758 -12.242 6.039 1 78.88 21 ASN B CA 1
ATOM 1585 C C . ASN B 1 21 ? -12.016 -11.352 7.035 1 78.88 21 ASN B C 1
ATOM 1587 O O . ASN B 1 21 ? -12.641 -10.625 7.812 1 78.88 21 ASN B O 1
ATOM 1591 N N . HIS B 1 22 ? -10.758 -11.5 6.957 1 83.06 22 HIS B N 1
ATOM 1592 C CA . HIS B 1 22 ? -9.859 -10.727 7.805 1 83.06 22 HIS B CA 1
ATOM 1593 C C . HIS B 1 22 ? -9.773 -9.273 7.336 1 83.06 22 HIS B C 1
ATOM 1595 O O . HIS B 1 22 ? -10.117 -8.969 6.191 1 83.06 22 HIS B O 1
ATOM 1601 N N . GLU B 1 23 ? -9.359 -8.383 8.156 1 88.94 23 GLU B N 1
ATOM 1602 C CA . GLU B 1 23 ? -9.234 -6.949 7.934 1 88.94 23 GLU B CA 1
ATOM 1603 C C . GLU B 1 23 ? -8.281 -6.648 6.781 1 88.94 23 GLU B C 1
ATOM 1605 O O . GLU B 1 23 ? -8.352 -5.582 6.168 1 88.94 23 GLU B O 1
ATOM 1610 N N . ASP B 1 24 ? -7.43 -7.625 6.422 1 92.88 24 ASP B N 1
ATOM 1611 C CA . ASP B 1 24 ? -6.449 -7.395 5.363 1 92.88 24 ASP B CA 1
ATOM 1612 C C . ASP B 1 24 ? -7.137 -7.156 4.02 1 92.88 24 ASP B C 1
ATOM 1614 O O . ASP B 1 24 ? -6.602 -6.453 3.16 1 92.88 24 ASP B O 1
ATOM 1618 N N . LYS B 1 25 ? -8.352 -7.703 3.852 1 95.62 25 LYS B N 1
ATOM 1619 C CA . LYS B 1 25 ? -9.078 -7.496 2.604 1 95.62 25 LYS B CA 1
ATOM 1620 C C . LYS B 1 25 ? -9.602 -6.062 2.5 1 95.62 25 LYS B C 1
ATOM 1622 O O . LYS 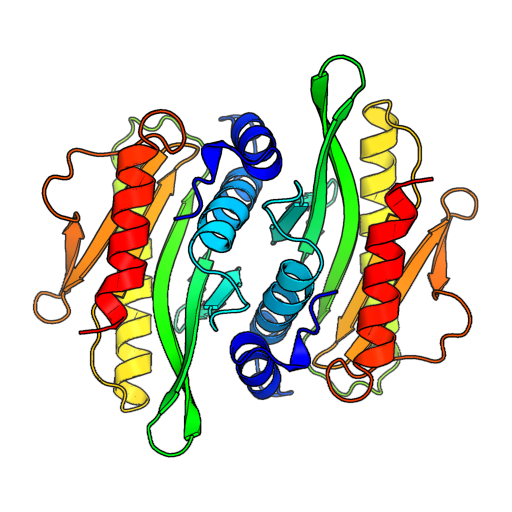B 1 25 ? -9.641 -5.488 1.41 1 95.62 25 LYS B O 1
ATOM 1627 N N . VAL B 1 26 ? -9.977 -5.512 3.672 1 96.56 26 VAL B N 1
ATOM 1628 C CA . VAL B 1 26 ? -10.367 -4.105 3.693 1 96.56 26 VAL B CA 1
ATOM 1629 C C . VAL B 1 26 ? -9.164 -3.232 3.344 1 96.56 26 VAL B C 1
ATOM 1631 O O . VAL B 1 26 ? -9.273 -2.309 2.533 1 96.56 26 VAL B O 1
ATOM 1634 N N . GLY B 1 27 ? -8.008 -3.551 3.91 1 97.44 27 GLY B N 1
ATOM 1635 C CA . GLY B 1 27 ? -6.785 -2.836 3.596 1 97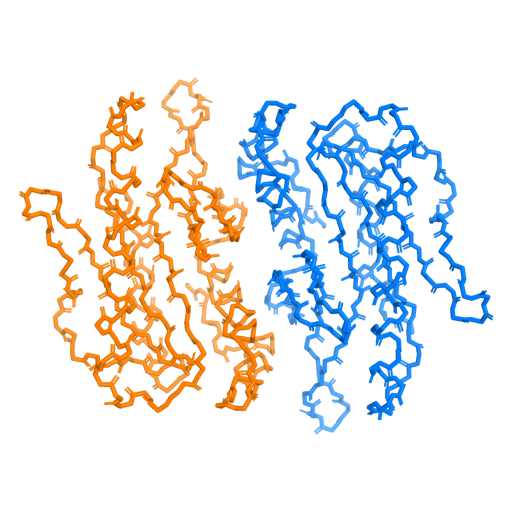.44 27 GLY B CA 1
ATOM 1636 C C . GLY B 1 27 ? -6.422 -2.898 2.123 1 97.44 27 GLY B C 1
ATOM 1637 O O . GLY B 1 27 ? -6.043 -1.887 1.53 1 97.44 27 GLY B O 1
ATOM 1638 N N . ALA B 1 28 ? -6.559 -4.07 1.524 1 97.81 28 ALA B N 1
ATOM 1639 C CA . ALA B 1 28 ? -6.258 -4.242 0.105 1 97.81 28 ALA B CA 1
ATOM 1640 C C . ALA B 1 28 ? -7.191 -3.396 -0.757 1 97.81 28 ALA B C 1
ATOM 1642 O O . ALA B 1 28 ? -6.75 -2.754 -1.715 1 97.81 28 ALA B O 1
ATOM 1643 N N . MET B 1 29 ? -8.445 -3.412 -0.434 1 98.19 29 MET B N 1
ATOM 1644 C CA . MET B 1 29 ? -9.422 -2.607 -1.166 1 98.19 29 MET B CA 1
ATOM 1645 C C . MET B 1 29 ? -9.078 -1.125 -1.084 1 98.19 29 MET B C 1
ATOM 1647 O O . MET B 1 29 ? -9.062 -0.429 -2.102 1 98.19 29 MET B O 1
ATOM 1651 N N . TRP B 1 30 ? -8.75 -0.68 0.077 1 98.44 30 TRP B N 1
ATOM 1652 C CA . TRP B 1 30 ? -8.445 0.739 0.239 1 98.44 30 TRP B CA 1
ATOM 1653 C C . TRP B 1 30 ? -7.078 1.075 -0.342 1 98.44 30 TRP B C 1
ATOM 1655 O O . TRP B 1 30 ? -6.832 2.213 -0.748 1 98.44 30 TRP B O 1
ATOM 1665 N N . SER B 1 31 ? -6.137 0.091 -0.41 1 98.56 31 SER B N 1
ATOM 1666 C CA . SER B 1 31 ? -4.895 0.346 -1.137 1 98.56 31 SER B CA 1
ATOM 1667 C C . SER B 1 31 ? -5.172 0.712 -2.592 1 98.56 31 SER B C 1
ATOM 1669 O O . SER B 1 31 ? -4.488 1.561 -3.166 1 98.56 31 SER B O 1
ATOM 1671 N N . VAL B 1 32 ? -6.184 0.118 -3.188 1 98.62 32 VAL B N 1
ATOM 1672 C CA . VAL B 1 32 ? -6.566 0.401 -4.566 1 98.62 32 VAL B CA 1
ATOM 1673 C C . VAL B 1 32 ? -7.199 1.788 -4.652 1 98.62 32 VAL B C 1
ATOM 1675 O O . VAL B 1 32 ? -6.809 2.605 -5.488 1 98.62 32 VAL B O 1
ATOM 1678 N N . ILE B 1 33 ? -8.172 2.068 -3.742 1 98.69 33 ILE B N 1
ATOM 1679 C CA . ILE B 1 33 ? -8.906 3.33 -3.746 1 98.69 33 ILE B CA 1
ATOM 1680 C C . ILE B 1 33 ? -7.934 4.492 -3.572 1 98.69 33 ILE B C 1
ATOM 1682 O O . ILE B 1 33 ? -7.977 5.465 -4.332 1 98.69 33 ILE B O 1
ATOM 1686 N N . LEU B 1 34 ? -7.027 4.371 -2.648 1 98.38 34 LEU B N 1
ATOM 1687 C CA . LEU B 1 34 ? -6.113 5.461 -2.336 1 98.38 34 LEU B CA 1
ATOM 1688 C C . LEU B 1 34 ? -5.047 5.602 -3.42 1 98.38 34 LEU B C 1
ATOM 1690 O O . LEU B 1 34 ? -4.633 6.719 -3.746 1 98.38 34 LEU B O 1
ATOM 1694 N N . ALA B 1 35 ? -4.609 4.492 -3.963 1 98.19 35 ALA B N 1
ATOM 1695 C CA . ALA B 1 35 ? -3.619 4.582 -5.031 1 98.19 35 ALA B CA 1
ATOM 1696 C C . ALA B 1 35 ? -4.211 5.242 -6.273 1 98.19 35 ALA B C 1
ATOM 1698 O O . ALA B 1 35 ? -3.514 5.961 -6.996 1 98.19 35 ALA B O 1
ATOM 1699 N N . ALA B 1 36 ? -5.461 4.984 -6.535 1 98 36 ALA B N 1
ATOM 1700 C CA . ALA B 1 36 ? -6.141 5.609 -7.668 1 98 36 ALA B CA 1
ATOM 1701 C C . ALA B 1 36 ? -6.266 7.117 -7.469 1 98 36 ALA B C 1
ATOM 1703 O O . ALA B 1 36 ? -6.148 7.891 -8.422 1 98 36 ALA B O 1
ATOM 1704 N N . THR B 1 37 ? -6.473 7.547 -6.27 1 97.38 37 THR B N 1
ATOM 1705 C CA . THR B 1 37 ? -6.758 8.945 -5.953 1 97.38 37 THR B CA 1
ATOM 1706 C C . THR B 1 37 ? -5.469 9.719 -5.719 1 97.38 37 THR B C 1
ATOM 1708 O O . THR B 1 37 ? -5.371 10.898 -6.074 1 97.38 37 THR B O 1
ATOM 1711 N N . PHE B 1 38 ? -4.496 9.117 -5.117 1 96.75 38 PHE B N 1
ATOM 1712 C CA . PHE B 1 38 ? -3.236 9.719 -4.699 1 96.75 38 PHE B CA 1
ATOM 1713 C C . PHE B 1 38 ? -2.057 9.008 -5.352 1 96.75 38 PHE B C 1
ATOM 1715 O O . PHE B 1 38 ? -1.337 8.258 -4.688 1 96.75 38 PHE B O 1
ATOM 1722 N N . PRO B 1 39 ? -1.785 9.281 -6.605 1 97.12 39 PRO B N 1
ATOM 1723 C CA . PRO B 1 39 ? -0.796 8.508 -7.363 1 97.12 39 PRO B CA 1
ATOM 1724 C C . PRO B 1 39 ? 0.641 8.844 -6.969 1 97.12 39 PRO B C 1
ATOM 1726 O O . PRO B 1 39 ? 0.953 10 -6.68 1 97.12 39 PRO B O 1
ATOM 1729 N N . VAL B 1 40 ? 1.517 7.871 -7.02 1 97.81 40 VAL B N 1
ATOM 1730 C CA . VAL B 1 40 ? 2.91 8.023 -6.613 1 97.81 40 VAL B CA 1
ATOM 1731 C C . VAL B 1 40 ? 3.625 8.977 -7.574 1 97.81 40 VAL B C 1
ATOM 1733 O O . VAL B 1 40 ? 4.551 9.688 -7.176 1 97.81 40 VAL B O 1
ATOM 1736 N N . ALA B 1 41 ? 3.193 9.078 -8.82 1 97.31 41 ALA B N 1
ATOM 1737 C CA . ALA B 1 41 ? 3.812 9.945 -9.82 1 97.31 41 ALA B CA 1
ATOM 1738 C C . ALA B 1 41 ? 3.619 11.414 -9.469 1 97.31 41 ALA B C 1
ATOM 1740 O O . ALA B 1 41 ? 4.344 12.281 -9.961 1 97.31 41 ALA B O 1
ATOM 1741 N N . GLU B 1 42 ? 2.602 11.656 -8.672 1 96.5 42 GLU B N 1
ATOM 1742 C CA . GLU B 1 42 ? 2.32 13.031 -8.273 1 96.5 42 GLU B CA 1
ATOM 1743 C C . GLU B 1 42 ? 2.904 13.336 -6.895 1 96.5 42 GLU B C 1
ATOM 1745 O O . GLU B 1 42 ? 2.564 14.352 -6.281 1 96.5 42 GLU B O 1
ATOM 1750 N N . GLY B 1 43 ? 3.713 12.438 -6.34 1 97.5 43 GLY B N 1
ATOM 1751 C CA . GLY B 1 43 ? 4.422 12.703 -5.098 1 97.5 43 GLY B CA 1
ATOM 1752 C C . GLY B 1 43 ? 3.783 12.031 -3.895 1 97.5 43 GLY B C 1
ATOM 1753 O O . GLY B 1 43 ? 4.309 12.109 -2.783 1 97.5 43 GLY B O 1
ATOM 1754 N N . TYR B 1 44 ? 2.648 11.312 -4.098 1 97.44 44 TYR B N 1
ATOM 1755 C CA . TYR B 1 44 ? 1.924 10.742 -2.967 1 97.44 44 TYR B CA 1
ATOM 1756 C C . TYR B 1 44 ? 2.525 9.406 -2.553 1 97.44 44 TYR B C 1
ATOM 1758 O O . TYR B 1 44 ? 3.1 8.695 -3.381 1 97.44 44 TYR B O 1
ATOM 1766 N N . VAL B 1 45 ? 2.449 9.141 -1.274 1 98.06 45 VAL B N 1
ATOM 1767 C CA . VAL B 1 45 ? 2.818 7.867 -0.67 1 98.06 45 VAL B CA 1
ATOM 1768 C C . VAL B 1 45 ? 1.686 7.371 0.227 1 98.06 45 VAL B C 1
ATOM 1770 O O . VAL B 1 45 ? 1.189 8.117 1.077 1 98.06 45 VAL B O 1
ATOM 1773 N N . ASN B 1 46 ? 1.21 6.16 -0.019 1 98.12 46 ASN B N 1
ATOM 1774 C CA . ASN B 1 46 ? 0.359 5.461 0.938 1 98.12 46 ASN B CA 1
ATOM 1775 C C . ASN B 1 46 ? 1.163 4.488 1.798 1 98.12 46 ASN B C 1
ATOM 1777 O O . ASN B 1 46 ? 1.51 3.396 1.348 1 98.12 46 ASN B O 1
ATOM 1781 N N . GLY B 1 47 ? 1.533 4.973 3.002 1 97.69 47 GLY B N 1
ATOM 1782 C CA . GLY B 1 47 ? 2.283 4.152 3.938 1 97.69 47 GLY B CA 1
ATOM 1783 C C . GLY B 1 47 ? 1.4 3.246 4.777 1 97.69 47 GLY B C 1
ATOM 1784 O O . GLY B 1 47 ? 0.499 3.721 5.469 1 97.69 47 GLY B O 1
ATOM 1785 N N . PHE B 1 48 ? 1.648 1.952 4.758 1 97.12 48 PHE B N 1
ATOM 1786 C CA . PHE B 1 48 ? 0.879 0.966 5.508 1 97.12 48 PHE B CA 1
ATOM 1787 C C . PHE B 1 48 ? 1.592 0.592 6.801 1 97.12 48 PHE B C 1
ATOM 1789 O O . PHE B 1 48 ? 2.818 0.469 6.828 1 97.12 48 PHE B O 1
ATOM 1796 N N . GLN B 1 49 ? 0.764 0.389 7.836 1 94.75 49 GLN B N 1
ATOM 1797 C CA . GLN B 1 49 ? 1.337 0.165 9.164 1 94.75 49 GLN B CA 1
ATOM 1798 C C . GLN B 1 49 ? 2.402 1.209 9.484 1 94.75 49 GLN B C 1
ATOM 1800 O O . GLN B 1 49 ? 3.518 0.864 9.875 1 94.75 49 GLN B O 1
ATOM 1805 N N . TYR B 1 50 ? 2.055 2.43 9.234 1 94.69 50 TYR B N 1
ATOM 1806 C CA . TYR B 1 50 ? 2.992 3.543 9.32 1 94.69 50 TYR B CA 1
ATOM 1807 C C . TYR B 1 50 ? 3.18 3.988 10.766 1 94.69 50 TYR B C 1
ATOM 1809 O O . TYR B 1 50 ? 2.209 4.32 11.453 1 94.69 50 TYR B O 1
ATOM 1817 N N . LYS B 1 51 ? 4.387 3.973 11.1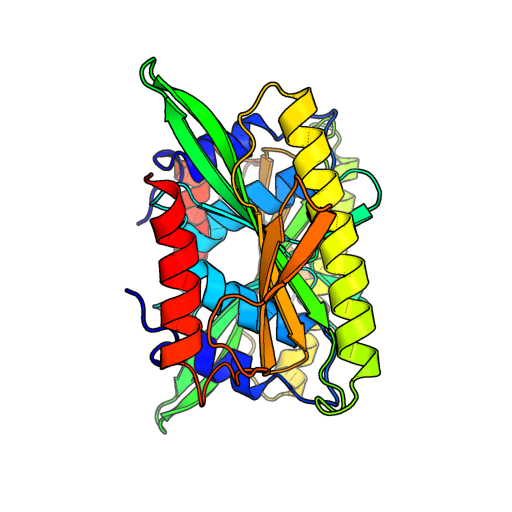72 1 92.31 51 LYS B N 1
ATOM 1818 C CA . LYS B 1 51 ? 4.684 4.227 12.578 1 92.31 51 LYS B CA 1
ATOM 1819 C C . LYS B 1 51 ? 4.457 5.695 12.93 1 92.31 51 LYS B C 1
ATOM 1821 O O . LYS B 1 51 ? 4.875 6.59 12.188 1 92.31 51 LYS B O 1
ATOM 1826 N N . VAL B 1 52 ? 3.748 5.992 13.953 1 86.62 52 VAL B N 1
ATOM 1827 C CA . VAL B 1 52 ? 3.572 7.277 14.625 1 86.62 52 VAL B CA 1
ATOM 1828 C C . VAL B 1 52 ? 3.842 7.125 16.125 1 86.62 52 VAL B C 1
ATOM 1830 O O . VAL B 1 52 ? 3.984 6.004 16.625 1 86.62 52 VAL B O 1
ATOM 1833 N N . ASP B 1 53 ? 3.99 8.25 16.75 1 83.25 53 ASP B N 1
ATOM 1834 C CA . ASP B 1 53 ? 4.16 8.164 18.203 1 83.25 53 ASP B CA 1
ATOM 1835 C C . ASP B 1 53 ? 2.961 7.48 18.859 1 83.25 53 ASP B C 1
ATOM 1837 O O . ASP B 1 53 ? 1.815 7.879 18.641 1 83.25 53 ASP B O 1
ATOM 1841 N N . GLY B 1 54 ? 3.119 6.387 19.422 1 80.69 54 GLY B N 1
ATOM 1842 C CA . GLY B 1 54 ? 2.049 5.699 20.125 1 80.69 54 GLY B CA 1
ATOM 1843 C C . GLY B 1 54 ? 1.529 4.484 19.375 1 80.69 54 GLY B C 1
ATOM 1844 O O . GLY B 1 54 ? 0.626 3.795 19.859 1 80.69 54 GLY B O 1
ATOM 1845 N N . GLY B 1 55 ? 2.031 4.27 18.219 1 89.81 55 GLY B N 1
ATOM 1846 C CA . GLY B 1 55 ? 1.601 3.068 17.516 1 89.81 55 GLY B CA 1
ATOM 1847 C C . GLY B 1 55 ? 1.843 3.133 16.016 1 89.81 55 GLY B C 1
ATOM 1848 O O . GLY B 1 55 ? 2.877 3.637 15.57 1 89.81 55 GLY B O 1
ATOM 1849 N N . SER B 1 56 ? 0.989 2.479 15.266 1 94.19 56 SER B N 1
ATOM 1850 C CA . SER B 1 56 ? 1.037 2.469 13.805 1 94.19 56 SER B CA 1
ATOM 1851 C C . SER B 1 56 ? -0.351 2.668 13.203 1 94.19 56 SER B C 1
ATOM 1853 O O . SER B 1 56 ? -1.319 2.045 13.648 1 94.19 56 SER B O 1
ATOM 1855 N N . THR B 1 57 ? -0.456 3.639 12.32 1 95.69 57 THR B N 1
ATOM 1856 C CA . THR B 1 57 ? -1.695 3.791 11.562 1 95.69 57 THR B CA 1
ATOM 1857 C C . THR B 1 57 ? -1.848 2.664 10.547 1 95.69 57 THR B C 1
ATOM 1859 O O . THR B 1 57 ? -0.856 2.08 10.102 1 95.69 57 THR B O 1
ATOM 1862 N N . ASP B 1 58 ? -3.096 2.355 10.258 1 96.62 58 ASP B N 1
ATOM 1863 C CA . ASP B 1 58 ? -3.277 1.361 9.203 1 96.62 58 ASP B CA 1
ATOM 1864 C C . ASP B 1 58 ? -2.738 1.873 7.867 1 96.62 58 ASP B C 1
ATOM 1866 O O . ASP B 1 58 ? -1.997 1.168 7.18 1 96.62 58 ASP B O 1
ATOM 1870 N N . ILE B 1 59 ? -3.189 3.049 7.484 1 97.88 59 ILE B N 1
ATOM 1871 C CA . ILE B 1 59 ? -2.691 3.68 6.27 1 97.88 59 ILE B CA 1
ATOM 1872 C C . ILE B 1 59 ? -2.486 5.176 6.512 1 97.88 59 ILE B C 1
ATOM 1874 O O . ILE B 1 59 ? -3.385 5.859 7.008 1 97.88 59 ILE B O 1
ATOM 1878 N N . THR B 1 60 ? -1.358 5.695 6.242 1 96.44 60 THR B N 1
ATOM 1879 C CA . THR B 1 60 ? -1.092 7.129 6.215 1 96.44 60 THR B CA 1
ATOM 1880 C C . THR B 1 60 ? -0.762 7.59 4.801 1 96.44 60 THR B C 1
ATOM 1882 O O . THR B 1 60 ? 0.171 7.082 4.176 1 96.44 60 THR B O 1
ATOM 1885 N N . THR B 1 61 ? -1.578 8.461 4.289 1 96.69 61 THR B N 1
ATOM 1886 C CA . THR B 1 61 ? -1.322 9.078 2.992 1 96.69 61 THR B CA 1
ATOM 1887 C C . THR B 1 61 ? -0.55 10.391 3.16 1 96.69 61 THR B C 1
ATOM 1889 O O . THR B 1 61 ? -0.968 11.266 3.914 1 96.69 61 THR B O 1
ATOM 1892 N N . MET B 1 62 ? 0.576 10.43 2.449 1 95.25 62 MET B N 1
ATOM 1893 C CA . MET B 1 62 ? 1.472 11.578 2.502 1 95.25 62 MET B CA 1
ATOM 1894 C C . MET B 1 62 ? 1.84 12.047 1.097 1 95.25 62 MET B C 1
ATOM 1896 O O . MET B 1 62 ? 1.596 11.336 0.119 1 95.25 62 MET B O 1
ATOM 1900 N N . ARG B 1 63 ? 2.359 13.227 1.061 1 94.81 63 ARG B N 1
ATOM 19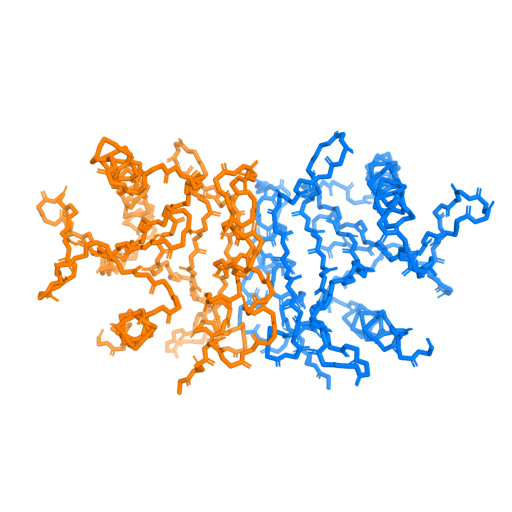01 C CA . ARG B 1 63 ? 2.857 13.734 -0.214 1 94.81 63 ARG B CA 1
ATOM 1902 C C . ARG B 1 63 ? 4.238 14.359 -0.051 1 94.81 63 ARG B C 1
ATOM 1904 O O . ARG B 1 63 ? 4.457 15.172 0.854 1 94.81 63 ARG B O 1
ATOM 1911 N N . TRP B 1 64 ? 5.148 13.891 -0.847 1 96.06 64 TRP B N 1
ATOM 1912 C CA . TRP B 1 64 ? 6.434 14.562 -1.004 1 96.06 64 TRP B CA 1
ATOM 1913 C C . TRP B 1 64 ? 6.355 15.641 -2.074 1 96.06 64 TRP B C 1
ATOM 1915 O O . TRP B 1 64 ? 5.883 15.398 -3.186 1 96.06 64 TRP B O 1
ATOM 1925 N N . GLN B 1 65 ? 6.746 16.781 -1.71 1 94.5 65 GLN B N 1
ATOM 1926 C CA . GLN B 1 65 ? 6.723 17.938 -2.613 1 94.5 65 GLN B CA 1
ATOM 1927 C C . GLN B 1 65 ? 7.922 18.844 -2.375 1 94.5 65 GLN B C 1
ATOM 1929 O O . GLN B 1 65 ? 8.688 18.641 -1.43 1 9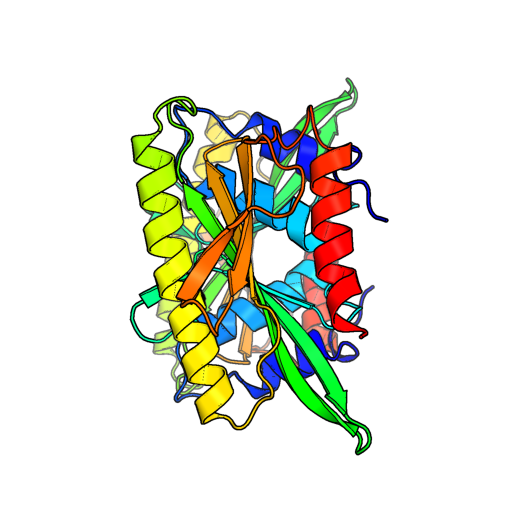4.5 65 GLN B O 1
ATOM 1934 N N . ARG B 1 66 ? 8.133 19.672 -3.281 1 94.81 66 ARG B N 1
ATOM 1935 C CA . ARG B 1 66 ? 9.281 20.578 -3.205 1 94.81 66 ARG B CA 1
ATOM 1936 C C . ARG B 1 66 ? 8.836 22 -2.893 1 94.81 66 ARG B C 1
ATOM 1938 O O . ARG B 1 66 ? 7.828 22.469 -3.418 1 94.81 66 ARG B O 1
ATOM 1945 N N . ASN B 1 67 ? 9.562 22.625 -2.008 1 92.06 67 ASN B N 1
ATOM 1946 C CA . ASN B 1 67 ? 9.297 24.031 -1.732 1 92.06 67 ASN B CA 1
ATOM 1947 C C . ASN B 1 67 ? 9.93 24.938 -2.785 1 92.06 67 ASN B C 1
ATOM 1949 O O . ASN B 1 67 ? 10.43 24.453 -3.803 1 92.06 67 ASN B O 1
ATOM 1953 N N . SER B 1 68 ? 9.852 26.234 -2.557 1 93.94 68 SER B N 1
ATOM 1954 C CA . SER B 1 68 ? 10.328 27.219 -3.521 1 93.94 68 SER B CA 1
ATOM 1955 C C . SER B 1 68 ? 11.836 27.078 -3.744 1 93.94 68 SER B C 1
ATOM 1957 O O . SER B 1 68 ? 12.344 27.406 -4.816 1 93.94 68 SER B O 1
ATOM 1959 N N . ASP B 1 69 ? 12.609 26.547 -2.84 1 94.88 69 ASP B N 1
ATOM 1960 C CA . ASP B 1 69 ? 14.055 26.375 -2.928 1 94.88 69 ASP B CA 1
ATOM 1961 C C . ASP B 1 69 ? 14.414 25.016 -3.516 1 94.88 69 ASP B C 1
ATOM 1963 O O . ASP B 1 69 ? 15.594 24.656 -3.604 1 94.88 69 ASP B O 1
ATOM 1967 N N . GLY B 1 70 ? 13.383 24.266 -3.795 1 93.81 70 GLY B N 1
ATOM 1968 C CA . GLY B 1 70 ? 13.617 22.984 -4.414 1 93.81 70 GLY B CA 1
ATOM 1969 C C . GLY B 1 70 ? 13.828 21.859 -3.406 1 93.81 70 GLY B C 1
ATOM 1970 O O . GLY B 1 70 ? 14.07 20.719 -3.783 1 93.81 70 GLY B O 1
ATOM 1971 N N . LYS B 1 71 ? 13.695 22.266 -2.172 1 94.5 71 LYS B N 1
ATOM 1972 C CA . LYS B 1 71 ? 13.906 21.266 -1.123 1 94.5 71 LYS B CA 1
ATOM 1973 C C . LYS B 1 71 ? 12.688 20.359 -0.966 1 94.5 71 LYS B C 1
ATOM 1975 O O . LYS B 1 71 ? 11.555 20.844 -0.921 1 94.5 71 LYS B O 1
ATOM 1980 N N . LEU B 1 72 ? 12.977 19.062 -0.912 1 95.06 72 LEU B N 1
ATOM 1981 C CA . LEU B 1 72 ? 11.922 18.062 -0.757 1 95.06 72 LEU B CA 1
ATOM 1982 C C . LEU B 1 72 ? 11.414 18.031 0.682 1 95.06 72 LEU B C 1
ATOM 1984 O O . LEU B 1 72 ? 12.211 18.031 1.624 1 95.06 72 LEU B O 1
ATOM 1988 N N . TYR B 1 73 ? 10.117 18.016 0.842 1 92.56 73 TYR B N 1
ATOM 1989 C CA . TYR B 1 73 ? 9.523 17.859 2.168 1 92.56 73 TYR B CA 1
ATOM 1990 C C . TYR B 1 73 ? 8.234 17.047 2.098 1 92.56 73 TYR B C 1
ATOM 1992 O O . TYR B 1 73 ? 7.637 16.922 1.027 1 92.56 73 TYR B O 1
ATOM 2000 N N . LYS B 1 74 ? 7.914 16.578 3.281 1 92.12 74 LYS B N 1
ATOM 2001 C CA . LYS B 1 74 ? 6.77 15.664 3.381 1 92.12 74 LYS B CA 1
ATOM 2002 C C . LYS B 1 74 ? 5.613 16.328 4.125 1 92.12 74 LYS B C 1
ATOM 2004 O O . LYS B 1 74 ? 5.824 17.031 5.117 1 92.12 74 LYS B O 1
ATOM 2009 N N . ARG B 1 75 ? 4.418 16.062 3.615 1 88.56 75 ARG B N 1
ATOM 2010 C CA . ARG B 1 75 ? 3.203 16.438 4.332 1 88.56 75 ARG B CA 1
ATOM 2011 C C . ARG B 1 75 ? 2.256 15.258 4.469 1 88.56 75 ARG B C 1
ATOM 2013 O O . ARG B 1 75 ? 1.984 14.555 3.49 1 88.56 75 ARG B O 1
ATOM 2020 N N . LYS B 1 76 ? 1.813 15.094 5.699 1 89 76 LYS B N 1
ATOM 2021 C CA . LYS B 1 76 ? 0.753 14.117 5.922 1 89 76 LYS B CA 1
ATOM 2022 C C . LYS B 1 76 ? -0.619 14.711 5.625 1 89 76 LYS B C 1
ATOM 2024 O O . LYS B 1 76 ? -0.9 15.852 6.004 1 89 76 LYS B O 1
ATOM 2029 N N . TYR B 1 77 ? -1.431 13.945 4.941 1 89.06 77 TYR B N 1
ATOM 2030 C CA . TYR B 1 77 ? -2.711 14.492 4.504 1 89.06 77 TYR B CA 1
ATOM 2031 C C . TYR B 1 77 ? -3.871 13.711 5.113 1 89.06 77 TYR B C 1
ATOM 2033 O O . TYR B 1 77 ? -4.914 14.281 5.434 1 89.06 77 TYR B O 1
ATOM 2041 N N . LEU B 1 78 ? -3.668 12.461 5.242 1 94.69 78 LEU B N 1
ATOM 2042 C CA . LEU B 1 78 ? -4.82 11.602 5.477 1 94.69 78 LEU B CA 1
ATOM 2043 C C . LEU B 1 78 ? -4.418 10.352 6.25 1 94.69 78 LEU B C 1
ATOM 2045 O O . LEU B 1 78 ? -3.383 9.742 5.961 1 94.69 78 LEU B O 1
ATOM 2049 N N . VAL B 1 79 ? -5.152 10.047 7.297 1 96.44 79 VAL B N 1
ATOM 2050 C CA . VAL B 1 79 ? -5.043 8.758 7.965 1 96.44 79 VAL B CA 1
ATOM 2051 C C . VAL B 1 79 ? -6.312 7.938 7.73 1 96.44 79 VAL B C 1
ATOM 2053 O O . VAL B 1 79 ? -7.426 8.445 7.891 1 96.44 79 VAL B O 1
ATOM 2056 N N . THR B 1 80 ? -6.172 6.715 7.289 1 97.5 80 THR B N 1
ATOM 2057 C CA . THR B 1 80 ? -7.277 5.777 7.109 1 97.5 80 THR B CA 1
ATOM 2058 C C . THR B 1 80 ? -7.188 4.637 8.117 1 97.5 80 THR B C 1
ATOM 2060 O O . THR B 1 80 ? -6.191 3.91 8.156 1 97.5 80 THR B O 1
ATOM 2063 N N . GLU B 1 81 ? -8.117 4.547 8.945 1 96.62 81 GLU B N 1
ATOM 2064 C CA . GLU B 1 81 ? -8.266 3.453 9.898 1 96.62 81 GLU B CA 1
ATOM 2065 C C . GLU B 1 81 ? -9.258 2.406 9.383 1 96.62 81 GLU B C 1
ATOM 2067 O O . GLU B 1 81 ? -10.414 2.719 9.117 1 96.62 81 GLU B O 1
ATOM 2072 N N . THR B 1 82 ? -8.773 1.178 9.203 1 95.5 82 THR B N 1
ATOM 2073 C CA . THR B 1 82 ? -9.609 0.115 8.648 1 95.5 82 THR B CA 1
ATOM 2074 C C . THR B 1 82 ? -10 -0.885 9.734 1 95.5 82 THR B C 1
ATOM 2076 O O . THR B 1 82 ? -9.219 -1.16 10.648 1 95.5 82 THR B O 1
ATOM 2079 N N . LYS B 1 83 ? -11.18 -1.418 9.648 1 92.62 83 LYS B N 1
ATOM 2080 C CA . LYS B 1 83 ? -11.703 -2.475 10.516 1 92.62 83 LYS B CA 1
ATOM 2081 C C . LYS B 1 83 ? -12.398 -3.557 9.695 1 92.62 83 LYS B C 1
ATOM 2083 O O . LYS B 1 83 ? -12.914 -3.289 8.609 1 92.62 83 LYS B O 1
ATOM 2088 N N . LYS B 1 84 ? -12.344 -4.758 10.258 1 90.12 84 LYS B N 1
ATOM 2089 C CA . LYS B 1 84 ? -13.039 -5.887 9.641 1 90.12 84 LYS B CA 1
ATOM 2090 C C . LYS B 1 84 ? -14.516 -5.578 9.43 1 90.12 84 LYS B C 1
ATOM 2092 O O . LYS B 1 84 ? -15.102 -4.801 10.18 1 90.12 84 LYS B O 1
ATOM 2097 N N . ALA B 1 85 ? -14.914 -6.336 8.359 1 82.31 85 ALA B N 1
ATOM 2098 C CA . ALA B 1 85 ? -16.344 -6.188 8.078 1 82.31 85 ALA B CA 1
ATOM 2099 C C . ALA B 1 85 ? -17.188 -6.812 9.188 1 82.31 85 ALA B C 1
ATOM 2101 O O . ALA B 1 85 ? -17.062 -8.008 9.469 1 82.31 85 ALA B O 1
ATOM 2102 N N . HIS B 1 86 ? -17.625 -5.969 10 1 74.56 86 HIS B N 1
ATOM 2103 C CA . HIS B 1 86 ? -18.641 -6.379 10.961 1 74.56 86 HIS B CA 1
ATOM 2104 C C . HIS B 1 86 ? -20 -5.793 10.602 1 74.56 86 HIS B C 1
ATOM 2106 O O . HIS B 1 86 ? -20.141 -5.098 9.594 1 74.56 86 HIS B O 1
ATOM 2112 N N . ASN B 1 87 ? -20.859 -6.172 11.414 1 67.06 87 ASN B N 1
ATOM 2113 C CA . ASN B 1 87 ? -22.156 -5.535 11.242 1 67.06 87 ASN B CA 1
ATOM 2114 C C . ASN B 1 87 ? -22.047 -4.016 11.266 1 67.06 87 ASN B C 1
ATOM 2116 O O . ASN B 1 87 ? -21.75 -3.422 12.305 1 67.06 87 ASN B O 1
ATOM 2120 N N . PRO B 1 88 ? -22.016 -3.354 10.008 1 65.06 88 PRO B N 1
ATOM 2121 C CA . PRO B 1 88 ? -21.766 -1.917 9.867 1 65.06 88 PRO B CA 1
ATOM 2122 C C . PRO B 1 88 ? -22.781 -1.062 10.625 1 65.06 88 PRO B C 1
ATOM 2124 O O . PRO B 1 88 ? -22.578 0.144 10.789 1 65.06 88 PRO B O 1
ATOM 2127 N N . THR B 1 89 ? -23.641 -1.749 11.133 1 67.44 89 THR B N 1
ATOM 2128 C CA . THR B 1 89 ? -24.672 -0.96 11.781 1 67.44 89 THR B CA 1
ATOM 2129 C C . THR B 1 89 ? -24.406 -0.818 13.273 1 67.44 89 THR B C 1
ATOM 2131 O O . THR B 1 89 ? -25.078 -0.065 13.969 1 67.44 89 THR B O 1
ATOM 2134 N N . GLN B 1 90 ? -23.422 -1.451 13.648 1 80.75 90 GLN B N 1
ATOM 2135 C CA . GLN B 1 90 ? -23.156 -1.335 15.078 1 80.75 90 GLN B CA 1
ATOM 2136 C C . GLN B 1 90 ? -22.328 -0.086 15.383 1 80.75 90 GLN B C 1
ATOM 2138 O O . GLN B 1 90 ? -21.125 -0.041 15.094 1 80.75 90 GLN B O 1
ATOM 2143 N N . PRO B 1 91 ? -23.016 0.902 15.977 1 82.25 91 PRO B N 1
ATOM 2144 C CA . PRO B 1 91 ? -22.375 2.199 16.234 1 82.25 91 PRO B CA 1
ATOM 2145 C C . PRO B 1 91 ? -21.078 2.08 17.016 1 82.25 91 PRO B C 1
ATOM 2147 O O . PRO B 1 91 ? -20.172 2.912 16.859 1 82.25 91 PRO B O 1
ATOM 2150 N N . ARG B 1 92 ? -21.062 1.076 17.859 1 85.56 92 ARG B N 1
ATOM 2151 C CA . ARG B 1 92 ? -19.891 0.915 18.719 1 85.56 92 ARG B CA 1
ATOM 2152 C C . ARG B 1 92 ? -18.625 0.744 17.906 1 85.56 92 ARG B C 1
ATOM 2154 O O . ARG B 1 92 ? -17.562 1.231 18.281 1 85.56 92 ARG B O 1
ATOM 2161 N N . HIS B 1 93 ? -18.688 0.079 16.781 1 85.5 93 HIS B N 1
ATOM 2162 C CA . HIS B 1 93 ? -17.516 -0.137 15.945 1 85.5 93 HIS B CA 1
ATOM 2163 C C . HIS B 1 93 ? -17.031 1.168 15.32 1 85.5 93 HIS B C 1
ATOM 2165 O O . HIS B 1 93 ? -15.828 1.391 15.188 1 85.5 93 HIS B O 1
ATOM 2171 N N . TRP B 1 94 ? -17.953 1.998 15.031 1 91 94 TRP B N 1
ATOM 2172 C CA . TRP B 1 94 ? -17.594 3.305 14.492 1 91 94 TRP B CA 1
ATOM 2173 C C . TRP B 1 94 ? -16.969 4.191 15.562 1 91 94 TRP B C 1
ATOM 2175 O O . TRP B 1 94 ? -15.977 4.871 15.305 1 91 94 TRP B O 1
ATOM 2185 N N . ARG B 1 95 ? -17.5 4.133 16.719 1 91.44 95 ARG B N 1
ATOM 2186 C CA . ARG B 1 95 ? -16.938 4.922 17.812 1 91.44 95 ARG B CA 1
ATOM 2187 C C . ARG B 1 95 ? -15.508 4.5 18.109 1 91.44 95 ARG B C 1
ATOM 2189 O O . ARG B 1 95 ? -14.648 5.348 18.359 1 91.44 95 ARG B O 1
ATOM 2196 N N . ASP B 1 96 ? -15.273 3.217 18.047 1 92.56 96 ASP B N 1
ATOM 2197 C CA . ASP B 1 96 ? -13.93 2.699 18.297 1 92.56 96 ASP B CA 1
ATOM 2198 C C . ASP B 1 96 ? -12.969 3.158 17.203 1 92.56 96 ASP B C 1
ATOM 2200 O O . ASP B 1 96 ? -11.852 3.582 17.5 1 92.56 96 ASP B O 1
ATOM 2204 N N . GLY B 1 97 ? -13.422 3.047 15.961 1 92.94 97 GLY B N 1
ATOM 2205 C CA . GLY B 1 97 ? -12.609 3.516 14.844 1 92.94 97 GLY B CA 1
ATOM 2206 C C . GLY B 1 97 ? -12.312 5.004 14.906 1 92.94 97 GLY B C 1
ATOM 2207 O O . GLY B 1 97 ? -11.195 5.434 14.625 1 92.94 97 GLY B O 1
ATOM 2208 N N . GLU B 1 98 ? -13.305 5.75 15.32 1 93.94 98 GLU B N 1
ATOM 2209 C CA . GLU B 1 98 ? -13.164 7.199 15.43 1 93.94 98 GLU B CA 1
ATOM 2210 C C . GLU B 1 98 ? -12.172 7.57 16.531 1 93.94 98 GLU B C 1
ATOM 2212 O O . GLU B 1 98 ? -11.367 8.484 16.375 1 93.94 98 GLU B O 1
ATOM 2217 N N . ARG B 1 99 ? -12.289 6.891 17.609 1 93.69 99 ARG B N 1
ATOM 2218 C CA . ARG B 1 99 ? -11.367 7.137 18.719 1 93.69 99 ARG B CA 1
ATOM 2219 C C . ARG B 1 99 ? -9.93 6.863 18.297 1 93.69 99 ARG B C 1
ATOM 2221 O O . ARG B 1 99 ? -9.031 7.664 18.578 1 93.69 99 ARG B O 1
ATOM 2228 N N . GLN B 1 100 ? -9.695 5.758 17.688 1 94 100 GLN B N 1
ATOM 2229 C CA . GLN B 1 100 ? -8.352 5.422 17.219 1 94 100 GLN B CA 1
ATOM 2230 C C . GLN B 1 100 ? -7.852 6.449 16.203 1 94 100 GLN B C 1
ATOM 2232 O O . GLN B 1 100 ? -6.711 6.914 16.297 1 94 100 GLN B O 1
ATOM 2237 N N . LEU B 1 101 ? -8.742 6.781 15.289 1 95.62 101 LEU B N 1
ATOM 2238 C CA . LEU B 1 101 ? -8.398 7.766 14.266 1 95.62 101 LEU B CA 1
ATOM 2239 C C . LEU B 1 101 ? -8 9.094 14.906 1 95.62 101 LEU B C 1
ATOM 2241 O O . LEU B 1 101 ? -6.984 9.688 14.539 1 95.62 101 LEU B O 1
ATOM 2245 N N . LYS B 1 102 ? -8.789 9.531 15.82 1 93.69 102 LYS B N 1
ATOM 2246 C CA . LYS B 1 102 ? -8.508 10.797 16.5 1 93.69 102 LYS B CA 1
ATOM 2247 C C . LYS B 1 102 ? -7.137 10.781 17.156 1 93.69 102 LYS B C 1
ATOM 2249 O O . LYS B 1 102 ? -6.367 11.734 17.031 1 93.69 102 LYS B O 1
ATOM 2254 N N . ASN B 1 103 ? -6.832 9.711 17.812 1 93.12 103 ASN B N 1
ATOM 2255 C CA . ASN B 1 103 ? -5.539 9.57 18.469 1 93.12 103 ASN B CA 1
ATOM 2256 C C . ASN B 1 103 ? -4.387 9.688 17.469 1 93.12 103 ASN B C 1
ATOM 2258 O O . ASN B 1 103 ? -3.404 10.383 17.734 1 93.12 103 ASN B O 1
ATOM 2262 N N . TYR B 1 104 ? -4.535 9.039 16.391 1 93.25 104 TYR B N 1
ATOM 2263 C CA . TYR B 1 104 ? -3.473 9.055 15.391 1 93.25 104 TYR B CA 1
ATOM 2264 C C . TYR B 1 104 ? -3.328 10.438 14.773 1 93.25 104 TYR B C 1
ATOM 2266 O O . TYR B 1 104 ? -2.211 10.906 14.547 1 93.25 104 TYR B O 1
ATOM 2274 N N . LEU B 1 105 ? -4.418 11.07 14.484 1 92.12 105 LEU B N 1
ATOM 2275 C CA . LEU B 1 105 ? -4.371 12.406 13.906 1 92.12 105 LEU B CA 1
ATOM 2276 C C . LEU B 1 105 ? -3.738 13.398 14.875 1 92.12 105 LEU B C 1
ATOM 2278 O O . LEU B 1 105 ? -2.984 14.281 14.461 1 92.12 105 LEU B O 1
ATOM 2282 N N . GLU B 1 106 ? -4.051 13.227 16.109 1 89.81 106 GLU B N 1
ATOM 2283 C CA . GLU B 1 106 ? -3.424 14.062 17.141 1 89.81 106 GLU B CA 1
ATOM 2284 C C . GLU B 1 106 ? -1.91 13.867 17.156 1 89.81 106 GLU B C 1
ATOM 2286 O O . GLU B 1 106 ? -1.159 14.844 17.25 1 89.81 106 GLU B O 1
ATOM 2291 N N . GLU B 1 107 ? -1.53 12.664 17.078 1 88.5 107 GLU B N 1
ATOM 2292 C CA . GLU B 1 107 ? -0.101 12.367 17.062 1 88.5 107 GLU B CA 1
ATOM 2293 C C . GLU B 1 107 ? 0.572 12.961 15.828 1 88.5 107 GLU B C 1
ATOM 2295 O O . GLU B 1 107 ? 1.681 13.492 15.914 1 88.5 107 GLU B O 1
ATOM 2300 N N . CYS B 1 108 ? -0.066 12.852 14.695 1 86.38 108 CYS B N 1
ATOM 2301 C CA . CYS B 1 108 ? 0.466 13.43 13.469 1 86.38 108 CYS B CA 1
ATOM 2302 C C . CYS B 1 108 ? 0.648 14.938 13.617 1 86.38 108 CYS B C 1
ATOM 2304 O O . CYS B 1 108 ? 1.659 15.492 13.18 1 86.38 108 CYS B O 1
ATOM 2306 N N . TYR B 1 109 ? -0.352 15.547 14.211 1 84.19 109 TYR B N 1
ATOM 2307 C CA . TYR B 1 109 ? -0.281 16.984 14.43 1 84.19 109 TYR B CA 1
ATOM 2308 C C . TYR B 1 109 ? 0.889 17.344 15.344 1 84.19 109 TYR B C 1
ATOM 2310 O O . TYR B 1 109 ? 1.625 18.297 15.07 1 84.19 109 TYR B O 1
ATOM 2318 N N . ARG B 1 110 ? 1.07 16.594 16.312 1 84.56 110 ARG B N 1
ATOM 2319 C CA . ARG B 1 110 ? 2.162 16.844 17.25 1 84.56 110 ARG B CA 1
ATOM 2320 C C . ARG B 1 110 ? 3.516 16.703 16.562 1 84.56 110 ARG B C 1
ATOM 2322 O O . ARG B 1 110 ? 4.41 17.516 16.766 1 84.56 110 ARG B O 1
ATOM 2329 N N . GLU B 1 111 ? 3.625 15.695 15.727 1 83.19 111 GLU B N 1
ATOM 2330 C CA . GLU B 1 111 ? 4.863 15.477 14.984 1 83.19 111 GLU B CA 1
ATOM 2331 C C . GLU B 1 111 ? 5.16 16.656 14.055 1 83.19 111 GLU B C 1
ATOM 2333 O O . GLU B 1 111 ? 6.312 17.078 13.922 1 83.19 111 GLU B O 1
ATOM 2338 N N . GLU B 1 112 ? 4.148 17.094 13.422 1 78.62 112 GLU B N 1
ATOM 2339 C CA . GLU B 1 112 ? 4.316 18.203 12.484 1 78.62 112 GLU B CA 1
ATOM 2340 C C . GLU B 1 112 ? 4.695 19.484 13.211 1 78.62 112 GLU B C 1
ATOM 2342 O O . GLU B 1 112 ? 5.52 20.266 12.727 1 78.62 112 GLU B O 1
ATOM 2347 N N . GLU B 1 113 ? 4.039 19.719 14.242 1 77.38 113 GLU B N 1
ATOM 2348 C CA . GLU B 1 113 ? 4.344 20.906 15.031 1 77.38 113 GLU B CA 1
ATOM 2349 C C . GLU B 1 113 ? 5.785 20.891 15.531 1 77.38 113 GLU B C 1
ATOM 2351 O O . GLU B 1 113 ? 6.473 21.906 15.508 1 77.38 113 GLU B O 1
ATOM 2356 N N . GLU B 1 114 ? 6.18 19.766 15.922 1 77.56 114 GLU B N 1
ATOM 2357 C CA . GLU B 1 114 ? 7.543 19.609 16.422 1 77.56 114 GLU B CA 1
ATOM 2358 C C . GLU B 1 114 ? 8.562 19.797 15.305 1 77.56 114 GLU B C 1
ATOM 2360 O O . GLU B 1 114 ? 9.68 20.25 15.547 1 77.56 114 GLU B O 1
ATOM 2365 N N . GLY B 1 115 ? 8.172 19.406 14.102 1 70.44 115 GLY B N 1
ATOM 2366 C CA . GLY B 1 115 ? 9.062 19.562 12.961 1 70.44 115 GLY B CA 1
ATOM 2367 C C . GLY B 1 115 ? 9.023 20.938 12.344 1 70.44 115 GLY B C 1
ATOM 2368 O O . GLY B 1 115 ? 9.703 21.203 11.344 1 70.44 115 GLY B O 1
ATOM 2369 N N . GLY B 1 116 ? 8.203 21.828 12.977 1 64 116 GLY B N 1
ATOM 2370 C CA . GLY B 1 116 ? 8.125 23.203 12.516 1 64 116 GLY B CA 1
ATOM 2371 C C . GLY B 1 116 ? 7.137 23.406 11.383 1 64 116 GLY B C 1
ATOM 2372 O O . GLY B 1 116 ? 7.168 24.422 10.703 1 64 116 GLY B O 1
ATOM 2373 N N . GLY B 1 117 ? 6.473 22.328 11.102 1 61.38 117 GLY B N 1
ATOM 2374 C CA . GLY B 1 117 ? 5.562 22.453 9.977 1 61.38 117 GLY B CA 1
ATOM 2375 C C . GLY B 1 117 ? 4.266 23.156 10.328 1 61.38 117 GLY B C 1
ATOM 2376 O O . GLY B 1 117 ? 3.957 23.328 11.508 1 61.38 117 GLY B O 1
ATOM 2377 N N . SER B 1 118 ? 3.678 23.922 9.297 1 55.97 118 SER B N 1
ATOM 2378 C CA . SER B 1 118 ? 2.379 24.562 9.477 1 55.97 118 SER B CA 1
ATOM 2379 C C . SER B 1 118 ? 1.262 23.531 9.578 1 55.97 118 SER B C 1
ATOM 2381 O O . SER B 1 118 ? 1.349 22.453 8.977 1 55.97 118 SER B O 1
ATOM 2383 N N . THR B 1 119 ? 0.392 23.906 10.578 1 57.31 119 THR B N 1
ATOM 2384 C CA . THR B 1 119 ? -0.749 23.047 10.906 1 57.31 119 THR B CA 1
ATOM 2385 C C . THR B 1 119 ? -1.706 22.953 9.727 1 57.31 119 THR B C 1
ATOM 2387 O O . THR B 1 119 ? -2.123 23.969 9.164 1 57.31 119 THR B O 1
ATOM 2390 N N . HIS B 1 120 ? -1.599 21.938 8.906 1 65.88 120 HIS B N 1
ATOM 2391 C CA . HIS B 1 120 ? -2.627 21.719 7.891 1 65.88 120 HIS B CA 1
ATOM 2392 C C . HIS B 1 120 ? -3.688 20.75 8.375 1 65.88 120 HIS B C 1
ATOM 2394 O O . HIS B 1 120 ? -3.486 20.062 9.383 1 65.88 120 HIS B O 1
ATOM 2400 N N . VAL B 1 121 ? -4.852 21.031 7.914 1 69.94 121 VAL B N 1
ATOM 2401 C CA . VAL B 1 121 ? -5.973 20.125 8.172 1 69.94 121 VAL B CA 1
ATOM 2402 C C . VAL B 1 121 ? -5.566 18.688 7.859 1 69.94 121 VAL B C 1
ATOM 2404 O O . VAL B 1 121 ? -4.996 18.422 6.801 1 69.94 121 VAL B O 1
ATOM 2407 N N . LEU B 1 122 ? -5.707 17.938 8.875 1 89.12 122 LEU B N 1
ATOM 2408 C CA . LEU B 1 122 ? -5.547 16.5 8.672 1 89.12 122 LEU B CA 1
ATOM 2409 C C . LEU B 1 122 ? -6.898 15.82 8.492 1 89.12 122 LEU B C 1
ATOM 2411 O O . LEU B 1 122 ? -7.859 16.141 9.188 1 89.12 122 LEU B O 1
ATOM 2415 N N . TYR B 1 123 ? -6.953 15.047 7.488 1 93.69 123 TYR B N 1
ATOM 2416 C CA . TYR B 1 123 ? -8.18 14.32 7.191 1 93.69 123 TYR B CA 1
ATOM 2417 C C . TYR B 1 123 ? -8.094 12.883 7.688 1 93.69 123 TYR B C 1
ATOM 2419 O O . TYR B 1 123 ? -6.996 12.375 7.949 1 93.69 123 TYR B O 1
ATOM 2427 N N . GLY B 1 124 ? -9.227 12.344 7.902 1 95.75 124 GLY B N 1
ATOM 2428 C CA . GLY B 1 124 ? -9.297 10.969 8.352 1 95.75 124 GLY B CA 1
ATOM 2429 C C . GLY B 1 124 ? -10.422 10.188 7.688 1 95.75 124 GLY B C 1
ATOM 2430 O O . GLY B 1 124 ? -11.43 10.766 7.273 1 95.75 124 GLY B O 1
ATOM 2431 N N . ILE B 1 125 ? -10.203 8.953 7.535 1 96.88 125 ILE B N 1
ATOM 2432 C CA . ILE B 1 125 ? -11.211 8 7.09 1 96.88 125 ILE B CA 1
ATOM 2433 C C . ILE B 1 125 ? -11.32 6.859 8.094 1 96.88 125 ILE B C 1
ATOM 2435 O O . ILE B 1 125 ? -10.305 6.324 8.547 1 96.88 125 ILE B O 1
ATOM 2439 N N . VAL B 1 126 ? -12.477 6.574 8.547 1 95.88 126 VAL B N 1
ATOM 2440 C CA . VAL B 1 126 ? -12.75 5.281 9.172 1 95.88 126 VAL B CA 1
ATOM 2441 C C . VAL B 1 126 ? -13.469 4.371 8.18 1 95.88 126 VAL B C 1
ATOM 2443 O O . VAL B 1 126 ? -14.523 4.73 7.648 1 95.88 126 VAL B O 1
ATOM 2446 N N . ALA B 1 127 ? -12.852 3.26 7.879 1 95.75 127 ALA B N 1
ATOM 2447 C CA . ALA B 1 127 ? -13.406 2.277 6.957 1 95.75 127 ALA B CA 1
ATOM 2448 C C . ALA B 1 127 ? -13.734 0.972 7.676 1 95.75 127 ALA B C 1
ATOM 2450 O O . ALA B 1 127 ? -12.852 0.344 8.266 1 95.75 127 ALA B O 1
ATOM 2451 N N . ILE B 1 128 ? -14.969 0.58 7.645 1 94.88 128 ILE B N 1
ATOM 2452 C CA . ILE B 1 128 ? -15.422 -0.69 8.195 1 94.88 128 ILE B CA 1
ATOM 2453 C C . ILE B 1 128 ? -16.016 -1.554 7.09 1 94.88 128 ILE B C 1
ATOM 2455 O O . ILE B 1 128 ? -17.109 -1.252 6.578 1 94.88 128 ILE B O 1
ATOM 2459 N N . GLY B 1 129 ? -15.297 -2.641 6.762 1 94.81 129 GLY B N 1
ATOM 2460 C CA . GLY B 1 129 ? -15.727 -3.412 5.609 1 94.81 129 GLY B CA 1
ATOM 2461 C C . GLY B 1 129 ? -15.797 -2.594 4.336 1 94.81 129 GLY B C 1
ATOM 2462 O O . GLY B 1 129 ? -14.797 -2.023 3.9 1 94.81 129 GLY B O 1
ATOM 2463 N N . ARG B 1 130 ? -17.031 -2.488 3.787 1 96.12 130 ARG B N 1
ATOM 2464 C CA . ARG B 1 130 ? -17.219 -1.79 2.518 1 96.12 130 ARG B CA 1
ATOM 2465 C C . ARG B 1 130 ? -17.75 -0.382 2.742 1 96.12 130 ARG B C 1
ATOM 2467 O O . ARG B 1 130 ? -18.156 0.291 1.791 1 96.12 130 ARG B O 1
ATOM 2474 N N . TRP B 1 131 ? -17.75 0.04 3.994 1 94.75 131 TRP B N 1
ATOM 2475 C CA . TRP B 1 131 ? -18.312 1.343 4.352 1 94.75 131 TRP B CA 1
ATOM 2476 C C . TRP B 1 131 ? -17.219 2.266 4.895 1 94.75 131 TRP B C 1
ATOM 2478 O O . TRP B 1 131 ? -16.281 1.808 5.543 1 94.75 131 TRP B O 1
ATOM 2488 N N . ALA B 1 132 ? -17.453 3.596 4.676 1 95.38 132 ALA B N 1
ATOM 2489 C CA . ALA B 1 132 ? -16.453 4.555 5.16 1 95.38 132 ALA B CA 1
ATOM 2490 C C . ALA B 1 132 ? -17.125 5.859 5.594 1 95.38 132 ALA B C 1
ATOM 2492 O O . ALA B 1 132 ? -18.156 6.242 5.047 1 95.38 132 ALA B O 1
ATOM 2493 N N . ASN B 1 133 ? -16.594 6.414 6.574 1 94.88 133 ASN B N 1
ATOM 2494 C CA . ASN B 1 133 ? -16.875 7.797 6.945 1 94.88 133 ASN B CA 1
ATOM 2495 C C . ASN B 1 133 ? -15.625 8.672 6.805 1 94.88 133 ASN B C 1
ATOM 2497 O O . ASN B 1 133 ? -14.508 8.18 6.926 1 94.88 133 ASN B O 1
ATOM 2501 N N . PHE B 1 134 ? -15.875 9.93 6.566 1 95.69 134 PHE B N 1
ATOM 2502 C CA . PHE B 1 134 ? -14.812 10.891 6.305 1 95.69 134 PHE B CA 1
ATOM 2503 C C . PHE B 1 134 ? -14.828 12.008 7.344 1 95.69 134 PHE B C 1
ATOM 2505 O O . PHE B 1 134 ? -15.891 12.5 7.715 1 95.69 134 PHE B O 1
ATOM 2512 N N . TYR B 1 135 ? -13.617 12.297 7.746 1 93.69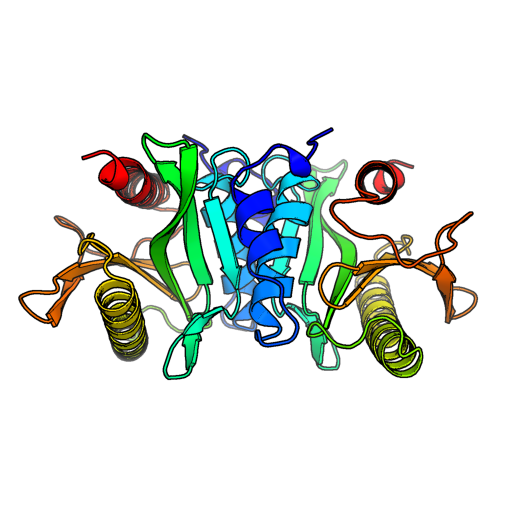 135 TYR B N 1
ATOM 2513 C CA . TYR B 1 135 ? -13.477 13.25 8.844 1 93.69 135 TYR B CA 1
ATOM 2514 C C . TYR B 1 135 ? -12.398 14.273 8.539 1 93.69 135 TYR B C 1
ATOM 2516 O O . TYR B 1 135 ? -11.547 14.055 7.676 1 93.69 135 TYR B O 1
ATOM 2524 N N . PHE B 1 136 ? -12.453 15.344 9.148 1 90.31 136 PHE B N 1
ATOM 2525 C CA . PHE B 1 136 ? -11.281 16.203 9.305 1 90.31 136 PHE B CA 1
ATOM 2526 C C . PHE B 1 136 ? -11.055 16.547 10.773 1 90.31 136 PHE B C 1
ATOM 2528 O O . PHE B 1 136 ? -11.992 16.531 11.57 1 90.31 136 PHE B O 1
ATOM 2535 N N . TYR B 1 137 ? -9.844 16.656 11.102 1 87.31 137 TYR B N 1
ATOM 2536 C CA . TYR B 1 137 ? -9.43 16.953 12.469 1 87.31 137 TYR B CA 1
ATOM 2537 C C . TYR B 1 137 ? -9.148 18.453 12.625 1 87.31 137 TYR B C 1
ATOM 2539 O O . TYR B 1 137 ? -8.383 19.031 11.859 1 87.31 137 TYR B O 1
ATOM 2547 N N . GLU B 1 138 ? -9.859 19.078 13.57 1 78.06 138 GLU B N 1
ATOM 2548 C CA . GLU B 1 138 ? -9.656 20.484 13.922 1 78.06 138 GLU B CA 1
ATOM 2549 C C . GLU B 1 138 ? -8.727 20.625 15.125 1 78.06 138 GLU B C 1
ATOM 2551 O O . GLU B 1 138 ? -9.117 20.344 16.25 1 78.06 138 GLU B O 1
ATOM 2556 N N . LYS B 1 139 ? -7.609 21.125 14.914 1 76.19 139 LYS B N 1
ATOM 2557 C CA . LYS B 1 139 ? -6.613 21.203 15.977 1 76.19 139 LYS B CA 1
ATOM 2558 C C . LYS B 1 139 ? -7.105 22.078 17.125 1 76.19 139 LYS B C 1
ATOM 2560 O O . LYS B 1 139 ? -6.875 21.766 18.297 1 76.19 139 LYS B O 1
ATOM 2565 N N . GLN B 1 140 ? -7.676 23.156 16.797 1 77 140 GLN B N 1
ATOM 2566 C CA . GLN B 1 140 ? -8.094 24.125 17.812 1 77 140 GLN B CA 1
ATOM 2567 C C . GLN B 1 140 ? -9.086 23.5 18.781 1 77 140 GLN B C 1
ATOM 2569 O O . GLN B 1 140 ? -8.992 23.703 20 1 77 140 GLN B O 1
ATOM 2574 N N . SER B 1 141 ? -9.961 22.656 18.281 1 79.44 141 SER B N 1
ATOM 2575 C CA . SER B 1 141 ? -10.992 22.078 19.125 1 79.44 141 SER B CA 1
ATOM 2576 C C . SER B 1 141 ? -10.586 20.688 19.609 1 79.44 141 SER B C 1
ATOM 2578 O O . SER B 1 141 ? -11.148 20.172 20.578 1 79.44 141 SER B O 1
ATOM 2580 N N . GLY B 1 142 ? -9.648 20.141 18.953 1 80.94 142 GLY B N 1
ATOM 2581 C CA . GLY B 1 142 ? -9.258 18.781 19.25 1 80.94 142 GLY B CA 1
ATOM 2582 C C . GLY B 1 142 ? -10.336 17.766 18.922 1 80.94 142 GLY B C 1
ATOM 2583 O O . GLY B 1 142 ? -10.398 16.688 19.531 1 80.94 142 GLY B O 1
ATOM 2584 N N . GLU B 1 143 ? -11.18 18.188 18.062 1 86.12 143 GLU B N 1
ATOM 2585 C CA . GLU B 1 143 ? -12.32 17.312 17.75 1 86.12 143 GLU B CA 1
ATOM 2586 C C . GLU B 1 143 ? -12.219 16.75 16.344 1 86.12 143 GLU B C 1
ATOM 2588 O O . GLU B 1 143 ? -11.703 17.406 15.438 1 86.12 143 GLU B O 1
ATOM 2593 N N . LEU B 1 144 ? -12.641 15.523 16.266 1 89.88 144 LEU B N 1
ATOM 2594 C CA . LEU B 1 144 ? -12.867 14.898 14.961 1 89.88 144 LEU B CA 1
ATOM 2595 C C . LEU B 1 144 ? -14.242 15.273 14.414 1 89.88 144 LEU B C 1
ATOM 2597 O O . LEU B 1 144 ? -15.258 15.07 15.078 1 89.88 144 LEU B O 1
ATOM 2601 N N . ALA B 1 145 ? -14.266 15.945 13.289 1 88.69 145 ALA B N 1
ATOM 2602 C CA . ALA B 1 145 ? -15.531 16.375 12.703 1 88.69 145 ALA B CA 1
ATOM 2603 C C . ALA B 1 145 ? -15.797 15.648 11.383 1 88.69 145 ALA B C 1
ATOM 2605 O O . ALA B 1 145 ? -14.875 15.438 10.594 1 88.69 145 ALA B O 1
ATOM 2606 N N . HIS B 1 146 ? -17.031 15.266 11.195 1 89.62 146 HIS B N 1
ATOM 2607 C CA . HIS B 1 146 ? -17.422 14.734 9.898 1 89.62 146 HIS B CA 1
ATOM 2608 C C . HIS B 1 146 ? -17.297 15.789 8.805 1 89.62 146 HIS B C 1
ATOM 2610 O O . HIS B 1 146 ? -17.547 16.969 9.047 1 89.62 146 HIS B O 1
ATOM 2616 N N . MET B 1 147 ? -16.891 15.32 7.703 1 86.12 147 MET B N 1
ATOM 2617 C CA . MET B 1 147 ? -16.906 16.234 6.57 1 86.12 147 MET B CA 1
ATOM 2618 C C . MET B 1 147 ? -18.328 16.641 6.215 1 86.12 147 MET B C 1
ATOM 2620 O O . MET B 1 147 ? -19.25 15.844 6.352 1 86.12 147 MET B O 1
ATOM 2624 N N . GLU B 1 148 ? -18.625 17.938 5.984 1 66.06 148 GLU B N 1
ATOM 2625 C CA . GLU B 1 148 ? -19.906 18.625 5.875 1 66.06 148 GLU B CA 1
ATOM 2626 C C . GLU B 1 148 ? -20.875 17.859 4.977 1 66.06 148 GLU B C 1
ATOM 2628 O O . GLU B 1 148 ? -20.469 17.344 3.928 1 66.06 148 GLU B O 1
ATOM 2633 N N . GLY B 1 149 ? -22.188 18 5.43 1 64.31 149 GLY B N 1
ATOM 2634 C CA . GLY B 1 149 ? -23.328 17.484 4.691 1 64.31 149 GLY B CA 1
ATOM 2635 C C . GLY B 1 149 ? -23.438 15.977 4.754 1 64.31 149 GLY B C 1
ATOM 2636 O O . GLY B 1 149 ? -24.219 15.383 4.012 1 64.31 149 GLY B O 1
ATOM 2637 N N . GLU B 1 150 ? -22.625 15.391 5.594 1 61.66 150 GLU B N 1
ATOM 2638 C CA . GLU B 1 150 ? -22.516 13.969 5.254 1 61.66 150 GLU B CA 1
ATOM 2639 C C . GLU B 1 150 ? -23.234 13.102 6.27 1 61.66 150 GLU B C 1
ATOM 2641 O O . GLU B 1 150 ? -23.094 13.297 7.48 1 61.66 150 GLU B O 1
ATOM 2646 N N . GLU B 1 151 ? -24.328 12.609 5.918 1 76.44 151 GLU B N 1
ATOM 2647 C CA . GLU B 1 151 ? -24.891 11.469 6.629 1 76.44 151 GLU B CA 1
ATOM 2648 C C . GLU B 1 151 ? -24.281 10.156 6.129 1 76.44 151 GLU B C 1
ATOM 2650 O O . GLU B 1 151 ? -24.688 9.648 5.078 1 76.44 151 GLU B O 1
ATOM 2655 N N . GLY B 1 152 ? -23.219 9.844 6.703 1 82.19 152 GLY B N 1
ATOM 2656 C CA . GLY B 1 152 ? -22.672 8.523 6.418 1 82.19 152 GLY B CA 1
ATOM 2657 C C . GLY B 1 152 ? -23.266 7.434 7.297 1 82.19 152 GLY B C 1
ATOM 2658 O O . GLY B 1 152 ? -24.297 7.645 7.949 1 82.19 152 GLY B O 1
ATOM 2659 N N . PRO B 1 153 ? -22.641 6.254 7.121 1 91.06 153 PRO B N 1
ATOM 2660 C CA . PRO B 1 153 ? -21.453 5.883 6.332 1 91.06 153 PRO B CA 1
ATOM 2661 C C . PRO B 1 153 ? -21.781 5.699 4.852 1 91.06 153 PRO B C 1
ATOM 2663 O O . PRO B 1 153 ? -22.938 5.539 4.48 1 91.06 153 PRO B O 1
ATOM 2666 N N . PHE B 1 154 ? -20.766 5.793 4.008 1 94.38 154 PHE B N 1
ATOM 2667 C CA . PHE B 1 154 ? -20.891 5.68 2.559 1 94.38 154 PHE B CA 1
ATOM 2668 C C . PHE B 1 154 ? -20.312 4.355 2.07 1 94.38 154 PHE B C 1
ATOM 2670 O O . PHE B 1 154 ? -19.203 3.984 2.432 1 94.38 154 PHE B O 1
ATOM 2677 N N . HIS B 1 155 ? -21.141 3.637 1.323 1 95.5 155 HIS B N 1
ATOM 2678 C CA . HIS B 1 155 ? -20.672 2.412 0.685 1 95.5 155 HIS B CA 1
ATOM 2679 C C . HIS B 1 155 ? -19.719 2.721 -0.466 1 95.5 155 HIS B C 1
ATOM 2681 O O . HIS B 1 155 ? -20.062 3.473 -1.381 1 95.5 155 HIS B O 1
ATOM 2687 N N . VAL B 1 156 ? -18.547 2.102 -0.505 1 97 156 VAL B N 1
ATOM 2688 C CA . VAL B 1 156 ? -17.469 2.537 -1.372 1 97 156 VAL B CA 1
ATOM 2689 C C . VAL B 1 156 ? -17.812 2.26 -2.83 1 97 156 VAL B C 1
ATOM 2691 O O . VAL B 1 156 ? -17.234 2.855 -3.742 1 97 156 VAL B O 1
ATOM 2694 N N . LYS B 1 157 ? -18.688 1.355 -3.092 1 97.81 157 LYS B N 1
ATOM 2695 C CA . LYS B 1 157 ? -19.125 1.091 -4.461 1 97.81 157 LYS B CA 1
ATOM 2696 C C . LYS B 1 157 ? -20.438 1.8 -4.77 1 97.81 157 LYS B C 1
ATOM 2698 O O . LYS B 1 157 ? -20.547 2.531 -5.754 1 97.81 157 LYS B O 1
ATOM 2703 N N . ASN B 1 158 ? -21.453 1.679 -3.926 1 96.69 158 ASN B N 1
ATOM 2704 C CA . ASN B 1 158 ? -22.797 2.197 -4.195 1 96.69 158 ASN B CA 1
ATOM 2705 C C . ASN B 1 158 ? -22.844 3.715 -4.027 1 96.69 158 ASN B C 1
ATOM 2707 O O . ASN B 1 158 ? -23.688 4.379 -4.637 1 96.69 158 ASN B O 1
ATOM 2711 N N . ASN B 1 159 ? -22.047 4.223 -3.188 1 95.88 159 ASN B N 1
ATOM 2712 C CA . ASN B 1 159 ? -21.953 5.668 -3.002 1 95.88 159 ASN B CA 1
ATOM 2713 C C . ASN B 1 159 ? -20.609 6.203 -3.521 1 95.88 159 ASN B C 1
ATOM 2715 O O . ASN B 1 159 ? -20.031 7.121 -2.938 1 95.88 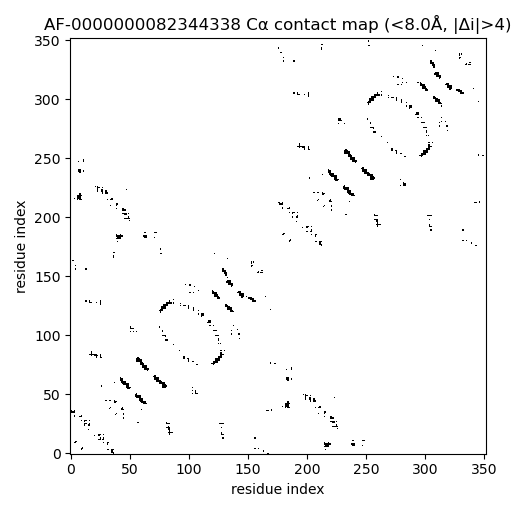159 ASN B O 1
ATOM 2719 N N . SER B 1 160 ? -20.125 5.602 -4.598 1 97.06 160 SER B N 1
ATOM 2720 C CA . SER B 1 160 ? -18.781 5.906 -5.074 1 97.06 160 SER B CA 1
ATOM 2721 C C . SER B 1 160 ? -18.656 7.371 -5.477 1 97.06 160 SER B C 1
ATOM 2723 O O . SER B 1 160 ? -17.594 7.977 -5.32 1 97.06 160 SER B O 1
ATOM 2725 N N . ASP B 1 161 ? -19.719 7.969 -6.02 1 95.31 161 ASP B N 1
ATOM 2726 C CA . ASP B 1 161 ? -19.656 9.383 -6.383 1 95.31 161 ASP B CA 1
ATOM 2727 C C . ASP B 1 161 ? -19.297 10.242 -5.18 1 95.31 161 ASP B C 1
ATOM 2729 O O . ASP B 1 161 ? -18.453 11.148 -5.285 1 95.31 161 ASP B O 1
ATOM 2733 N N . THR B 1 162 ? -19.938 9.922 -4.059 1 94.88 162 THR B N 1
ATOM 2734 C CA . THR B 1 162 ? -19.672 10.664 -2.836 1 94.88 162 THR B CA 1
ATOM 2735 C C . THR B 1 162 ? -18.25 10.398 -2.34 1 94.88 162 THR B C 1
ATOM 2737 O O . THR B 1 162 ? -17.531 11.328 -1.973 1 94.88 162 THR B O 1
ATOM 2740 N N . VAL B 1 163 ? -17.812 9.148 -2.303 1 96.62 163 VAL B N 1
ATOM 2741 C CA . VAL B 1 163 ? -16.484 8.766 -1.832 1 96.62 163 VAL B CA 1
ATOM 2742 C C . VAL B 1 163 ? -15.422 9.453 -2.68 1 96.62 163 VAL B C 1
ATOM 2744 O O . VAL B 1 163 ? -14.484 10.047 -2.146 1 96.62 163 VAL B O 1
ATOM 2747 N N . ILE B 1 164 ? -15.594 9.414 -4.016 1 96.94 164 ILE B N 1
ATOM 2748 C CA . ILE B 1 164 ? -14.656 10.031 -4.941 1 96.94 164 ILE B CA 1
ATOM 2749 C C . ILE B 1 164 ? -14.617 11.539 -4.699 1 96.94 164 ILE B C 1
ATOM 2751 O O . ILE B 1 164 ? -13.531 12.133 -4.633 1 96.94 164 ILE B O 1
ATOM 2755 N N . ALA B 1 165 ? -15.758 12.117 -4.516 1 94.19 165 ALA B N 1
ATOM 2756 C CA . ALA B 1 165 ? -15.82 13.555 -4.285 1 94.19 165 ALA B CA 1
ATOM 2757 C C . ALA B 1 165 ? -15.078 13.938 -3.01 1 94.19 165 ALA B C 1
ATOM 2759 O O . ALA B 1 165 ? -14.375 14.953 -2.975 1 94.19 165 ALA B O 1
ATOM 2760 N N . ARG B 1 166 ? -15.227 13.156 -1.984 1 94.56 166 ARG B N 1
ATOM 2761 C CA . ARG B 1 166 ? -14.555 13.438 -0.72 1 94.56 166 ARG B CA 1
ATOM 2762 C C . ARG B 1 166 ? -13.047 13.281 -0.857 1 94.56 166 ARG B C 1
ATOM 2764 O O . ARG B 1 166 ? -12.281 14.117 -0.37 1 94.56 166 ARG B O 1
ATOM 2771 N N . LEU B 1 167 ? -12.648 12.258 -1.49 1 95.75 167 LEU B N 1
ATOM 2772 C CA . LEU B 1 167 ? -11.219 12.031 -1.688 1 95.75 167 LEU B CA 1
ATOM 2773 C C . LEU B 1 167 ? -10.609 13.133 -2.551 1 95.75 167 LEU B C 1
ATOM 2775 O O . LEU B 1 167 ? -9.492 13.586 -2.289 1 95.75 167 LEU B O 1
ATOM 2779 N N . GLU B 1 168 ? -11.336 13.555 -3.529 1 94.38 168 GLU B N 1
ATOM 2780 C CA . GLU B 1 168 ? -10.859 14.648 -4.371 1 94.38 168 GLU B CA 1
ATOM 2781 C C . GLU B 1 168 ? -10.773 15.945 -3.584 1 94.38 168 GLU B C 1
ATOM 2783 O O . GLU B 1 168 ? -9.875 16.766 -3.824 1 94.38 168 GLU B O 1
ATOM 2788 N N . HIS B 1 169 ? -11.75 16.125 -2.771 1 91.75 169 HIS B N 1
ATOM 2789 C CA . HIS B 1 169 ? -11.688 17.281 -1.897 1 91.75 169 HIS B CA 1
ATOM 2790 C C . HIS B 1 169 ? -10.438 17.25 -1.022 1 91.75 169 HIS B C 1
ATOM 2792 O O . HIS B 1 169 ? -9.734 18.266 -0.903 1 91.75 169 HIS B O 1
ATOM 2798 N N . ILE B 1 170 ? -10.188 16.172 -0.409 1 92.12 170 ILE B N 1
ATOM 2799 C CA . ILE B 1 170 ? -9.008 15.984 0.43 1 92.12 170 ILE B CA 1
ATOM 2800 C C . ILE B 1 170 ? -7.742 16.234 -0.393 1 92.12 170 ILE B C 1
ATOM 2802 O O . ILE B 1 170 ? -6.828 16.922 0.057 1 92.12 170 ILE B O 1
ATOM 2806 N N . LYS B 1 171 ? -7.723 15.688 -1.574 1 92.62 171 LYS B N 1
ATOM 2807 C CA . LYS B 1 171 ? -6.57 15.836 -2.459 1 92.62 171 LYS B CA 1
ATOM 2808 C C . LYS B 1 171 ? -6.355 17.297 -2.838 1 92.62 171 LYS B C 1
ATOM 2810 O O . LYS B 1 171 ? -5.215 17.766 -2.908 1 92.62 171 LYS B O 1
ATOM 2815 N N . GLY B 1 172 ? -7.453 17.969 -3.131 1 86.75 172 GLY B N 1
ATOM 2816 C CA . GLY B 1 172 ? -7.391 19.344 -3.607 1 86.75 172 GLY B CA 1
ATOM 2817 C C . GLY B 1 172 ? -7.125 20.344 -2.502 1 86.75 172 GLY B C 1
ATOM 2818 O O . GLY B 1 172 ? -6.715 21.469 -2.77 1 86.75 172 GLY B O 1
ATOM 2819 N N . ASP B 1 173 ? -7.668 20.062 -1.267 1 73.12 173 ASP B N 1
ATOM 2820 C CA . ASP B 1 173 ? -7.551 21.047 -0.186 1 73.12 173 ASP B CA 1
ATOM 2821 C C . ASP B 1 173 ? -6.09 21.328 0.136 1 73.12 173 ASP B C 1
ATOM 2823 O O . ASP B 1 173 ? -5.785 22.281 0.854 1 73.12 173 ASP B O 1
ATOM 2827 N N . HIS B 1 174 ? -5.16 20.531 -0.351 1 53.88 174 HIS B N 1
ATOM 2828 C CA . HIS B 1 174 ? -3.768 20.875 -0.104 1 53.88 174 HIS B CA 1
ATOM 2829 C C . HIS B 1 174 ? -3.469 22.312 -0.545 1 53.88 174 HIS B C 1
ATOM 2831 O O . HIS B 1 174 ? -2.564 22.953 -0.009 1 53.88 174 HIS B O 1
ATOM 2837 N N . GLN B 1 175 ? -4.031 22.703 -1.813 1 46.78 175 GLN B N 1
ATOM 2838 C CA . GLN B 1 175 ? -3.48 23.797 -2.615 1 46.78 175 GLN B CA 1
ATOM 2839 C C . GLN B 1 175 ? -3.852 25.156 -2.029 1 46.78 175 GLN B C 1
ATOM 2841 O O . GLN B 1 175 ? -3.447 26.203 -2.553 1 46.78 175 GLN B O 1
ATOM 2846 N N . GLN B 1 176 ? -4.637 25.156 -0.964 1 37.56 176 GLN B N 1
ATOM 2847 C CA . GLN B 1 176 ? -4.766 26.562 -0.563 1 37.56 176 GLN B CA 1
ATOM 2848 C C . GLN B 1 176 ? -3.717 26.938 0.48 1 37.56 176 GLN B C 1
ATOM 2850 O O . GLN B 1 176 ? -3.285 26.078 1.265 1 37.56 176 GLN B O 1
#